Protein AF-A0A6G2DAZ7-F1 (afdb_monomer)

InterPro domains:
  IPR002205 DNA topoisomerase, type IIA, domain A [PF00521] (1-91)
  IPR006691 DNA gyrase/topoisomerase IV, subunit A, C-terminal repeat [PF03989] (128-140)
  IPR006691 DNA gyrase/topoisomerase IV, subunit A, C-terminal repeat [PF03989] (170-220)
  IPR006691 DNA gyrase/topoisomerase IV, subunit A, C-terminal repeat [PF03989] (230-276)
  IPR006691 DNA gyrase/topoisomerase IV, subunit A, C-terminal repeat [PF03989] (278-316)
  IPR013757 DNA topoisomerase, type IIA, alpha-helical domain superfamily [G3DSA:1.10.268.10] (1-105)
  IPR013760 DNA topoisomerase, type IIA-like domain superfamily [SSF56719] (1-103)
  IPR035516 DNA gyrase/topoisomerase IV, subunit A, C-terminal [G3DSA:2.120.10.90] (120-317)
  IPR035516 DNA gyrase/topoisomerase IV, subunit A, C-terminal [SSF101904] (120-316)
  IPR050220 Type II DNA Topoisomerases [PTHR43493] (1-316)

Radius of gyration: 48.97 Å; Cα contacts (8 Å, |Δi|>4): 490; chains: 1; bounding box: 94×46×127 Å

Structure (mmCIF, N/CA/C/O backbone):
data_AF-A0A6G2DAZ7-F1
#
_entry.id   AF-A0A6G2DAZ7-F1
#
loop_
_atom_site.group_PDB
_atom_site.id
_atom_site.type_symbol
_atom_site.label_atom_id
_atom_site.label_alt_id
_atom_site.label_comp_id
_atom_site.label_asym_id
_atom_site.label_entity_id
_atom_site.label_seq_id
_atom_site.pdbx_PDB_ins_code
_atom_site.Cartn_x
_atom_site.Cartn_y
_atom_site.Cartn_z
_atom_site.occupancy
_atom_site.B_iso_or_equiv
_atom_site.auth_seq_id
_atom_site.auth_comp_id
_atom_site.auth_asym_id
_atom_site.auth_atom_id
_atom_site.pdbx_PDB_model_num
ATOM 1 N N . GLY A 1 1 ? -55.330 -12.010 70.710 1.00 79.06 1 GLY A N 1
ATOM 2 C CA . GLY A 1 1 ? -55.002 -12.779 71.926 1.00 79.06 1 GLY A CA 1
ATOM 3 C C . GLY A 1 1 ? -54.735 -11.846 73.086 1.00 79.06 1 GLY A C 1
ATOM 4 O O . GLY A 1 1 ? -55.666 -11.527 73.807 1.00 79.06 1 GLY A O 1
ATOM 5 N N . LEU A 1 2 ? -53.504 -11.346 73.203 1.00 83.12 2 LEU A N 1
ATOM 6 C CA . LEU A 1 2 ? -53.045 -10.533 74.340 1.00 83.12 2 LEU A CA 1
ATOM 7 C C . LEU A 1 2 ? -53.895 -9.280 74.605 1.00 83.12 2 LEU A C 1
ATOM 9 O O . LEU A 1 2 ? -54.330 -9.072 75.728 1.00 83.12 2 LEU A O 1
ATOM 13 N N . ILE A 1 3 ? -54.239 -8.512 73.567 1.00 82.25 3 ILE A N 1
ATOM 14 C CA . ILE A 1 3 ? -55.067 -7.299 73.712 1.00 82.25 3 ILE A CA 1
ATOM 15 C C . ILE A 1 3 ? -56.491 -7.618 74.188 1.00 82.25 3 ILE A C 1
ATOM 17 O O . ILE A 1 3 ? -57.050 -6.895 75.005 1.00 82.25 3 ILE A O 1
ATOM 21 N N . ARG A 1 4 ? -57.053 -8.754 73.751 1.00 83.31 4 ARG A N 1
ATOM 22 C CA . ARG A 1 4 ? -58.360 -9.238 74.224 1.00 83.31 4 ARG A CA 1
ATOM 23 C C . ARG A 1 4 ? -58.301 -9.661 75.691 1.00 83.31 4 ARG A C 1
ATOM 25 O O . ARG A 1 4 ? -59.275 -9.461 76.394 1.00 83.31 4 ARG A O 1
ATOM 32 N N . VAL A 1 5 ? -57.180 -10.211 76.165 1.00 84.44 5 VAL A N 1
ATOM 33 C CA . VAL A 1 5 ? -57.015 -10.581 77.582 1.00 84.44 5 VAL A CA 1
ATOM 34 C C . VAL A 1 5 ? -56.970 -9.363 78.493 1.00 84.44 5 VAL A C 1
ATOM 36 O O . VAL A 1 5 ? -57.502 -9.421 79.594 1.00 84.44 5 VAL A O 1
ATOM 39 N N . ILE A 1 6 ? -56.413 -8.245 78.028 1.00 79.75 6 ILE A N 1
ATOM 40 C CA . ILE A 1 6 ? -56.339 -7.008 78.816 1.00 79.75 6 ILE A CA 1
ATOM 41 C C . ILE A 1 6 ? -57.743 -6.499 79.196 1.00 79.75 6 ILE A C 1
ATOM 43 O O . ILE A 1 6 ? -57.916 -5.971 80.289 1.00 79.75 6 ILE A O 1
ATOM 47 N N . SER A 1 7 ? -58.765 -6.709 78.355 1.00 79.44 7 SER A N 1
ATOM 48 C CA . SER A 1 7 ? -60.144 -6.289 78.657 1.00 79.44 7 SER A CA 1
ATOM 49 C C . SER A 1 7 ? -60.921 -7.229 79.588 1.00 79.44 7 SER A C 1
ATOM 51 O O . SER A 1 7 ? -61.984 -6.846 80.060 1.00 79.44 7 SER A O 1
ATOM 53 N N . ILE A 1 8 ? -60.422 -8.444 79.838 1.00 84.56 8 ILE A N 1
ATOM 54 C CA . ILE A 1 8 ? -61.059 -9.476 80.687 1.00 84.56 8 ILE A CA 1
ATOM 55 C C . ILE A 1 8 ? -60.065 -10.050 81.710 1.00 84.56 8 ILE A C 1
ATOM 57 O O . ILE A 1 8 ? -60.097 -11.230 82.059 1.00 84.56 8 ILE A O 1
ATOM 61 N N . LEU A 1 9 ? -59.128 -9.212 82.156 1.00 82.69 9 LEU A N 1
ATOM 62 C CA . LEU A 1 9 ? -57.941 -9.642 82.891 1.00 82.69 9 LEU A CA 1
ATOM 63 C C . LEU A 1 9 ? -58.282 -10.378 84.193 1.00 82.69 9 LEU A C 1
ATOM 65 O O . LEU A 1 9 ? -57.724 -11.440 84.461 1.00 82.69 9 LEU A O 1
ATOM 69 N N . ASP A 1 10 ? -59.217 -9.842 84.974 1.00 83.06 10 ASP A N 1
ATOM 70 C CA . ASP A 1 10 ? -59.595 -10.410 86.270 1.00 83.06 10 ASP A CA 1
ATOM 71 C C . ASP A 1 10 ? -60.248 -11.793 86.125 1.00 83.06 10 ASP A C 1
ATOM 73 O O . ASP A 1 10 ? -59.959 -12.709 86.897 1.00 83.06 10 ASP A O 1
ATOM 77 N N . GLU A 1 11 ? -61.072 -11.973 85.091 1.00 85.50 11 GLU A N 1
ATOM 78 C CA . GLU A 1 11 ? -61.748 -13.238 84.785 1.00 85.50 11 GLU A CA 1
ATOM 79 C C . GLU A 1 11 ? -60.750 -14.300 84.299 1.00 85.50 11 GLU A C 1
ATOM 81 O O . GLU A 1 11 ? -60.816 -15.465 84.699 1.00 85.50 11 GLU A O 1
ATOM 86 N N . VAL A 1 12 ? -59.769 -13.890 83.488 1.00 85.56 12 VAL A N 1
ATOM 87 C CA . VAL A 1 12 ? -58.679 -14.752 83.013 1.00 85.56 12 VAL A CA 1
ATOM 88 C C . VAL A 1 12 ? -57.758 -15.165 84.165 1.00 85.56 12 VAL A C 1
ATOM 90 O O . VAL A 1 12 ? -57.399 -16.338 84.265 1.00 85.56 12 VAL A O 1
ATOM 93 N N . ILE A 1 13 ? -57.415 -14.252 85.081 1.00 84.88 13 ILE A N 1
ATOM 94 C CA . ILE A 1 13 ? -56.609 -14.572 86.272 1.00 84.88 13 ILE A CA 1
ATOM 95 C C . ILE A 1 13 ? -57.363 -15.535 87.195 1.00 84.88 13 ILE A C 1
ATOM 97 O O . ILE A 1 13 ? -56.761 -16.482 87.707 1.00 84.88 13 ILE A O 1
ATOM 101 N N . ALA A 1 14 ? -58.666 -15.325 87.405 1.00 87.06 14 ALA A N 1
ATOM 102 C CA . ALA A 1 14 ? -59.491 -16.218 88.215 1.00 87.06 14 ALA A CA 1
ATOM 103 C C . ALA A 1 14 ? -59.527 -17.641 87.633 1.00 87.06 14 ALA A C 1
ATOM 105 O O . ALA A 1 14 ? -59.320 -18.606 88.369 1.00 87.06 14 ALA A O 1
ATOM 106 N N . LEU A 1 15 ? -59.699 -17.765 86.313 1.00 88.25 15 LEU A N 1
ATOM 107 C CA . LEU A 1 15 ? -59.683 -19.047 85.607 1.00 88.25 15 LEU A CA 1
ATOM 108 C C . LEU A 1 15 ? -58.312 -19.738 85.691 1.00 88.25 15 LEU A C 1
ATOM 110 O O . LEU A 1 15 ? -58.241 -20.931 85.990 1.00 88.25 15 LEU A O 1
ATOM 114 N N . ILE A 1 16 ? -57.214 -18.996 85.506 1.00 85.56 16 ILE A N 1
ATOM 115 C CA . ILE A 1 16 ? -55.851 -19.542 85.620 1.00 85.56 16 ILE A CA 1
ATOM 116 C C . ILE A 1 16 ? -55.571 -20.025 87.051 1.00 85.56 16 ILE A C 1
ATOM 118 O O . ILE A 1 16 ? -54.966 -21.077 87.229 1.00 85.56 16 ILE A O 1
ATOM 122 N N . ARG A 1 17 ? -56.034 -19.299 88.079 1.00 86.69 17 ARG A N 1
ATOM 123 C CA . ARG A 1 17 ? -55.867 -19.697 89.490 1.00 86.69 17 ARG A CA 1
ATOM 124 C C . ARG A 1 17 ? -56.720 -20.897 89.897 1.00 86.69 17 ARG A C 1
ATOM 126 O O . ARG A 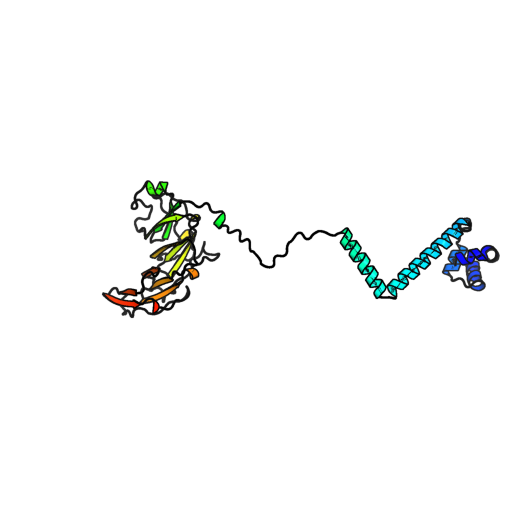1 17 ? -56.349 -21.578 90.848 1.00 86.69 17 ARG A O 1
ATOM 133 N N . ALA A 1 18 ? -57.854 -21.113 89.233 1.00 89.62 18 ALA A N 1
ATOM 134 C CA . ALA A 1 18 ? -58.734 -22.255 89.472 1.00 89.62 18 ALA A CA 1
ATOM 135 C C . ALA A 1 18 ? -58.268 -23.539 88.762 1.00 89.62 18 ALA A C 1
ATOM 137 O O . ALA A 1 18 ? -58.756 -24.615 89.092 1.00 89.62 18 ALA A O 1
ATOM 138 N N . SER A 1 19 ? -57.340 -23.427 87.807 1.00 90.50 19 SER A N 1
ATOM 139 C CA . SER A 1 19 ? -56.810 -24.557 87.038 1.00 90.50 19 SER A CA 1
ATOM 140 C C . SER A 1 19 ? -55.694 -25.287 87.799 1.00 90.50 19 SER A C 1
ATOM 142 O O . SER A 1 19 ? -54.906 -24.663 88.511 1.00 90.50 19 SER A O 1
ATOM 144 N N . GLU A 1 20 ? -55.585 -26.607 87.633 1.00 87.38 20 GLU A N 1
ATOM 145 C CA . GLU A 1 20 ? -54.654 -27.443 88.412 1.00 87.38 20 GLU A CA 1
ATOM 146 C C . GLU A 1 20 ? -53.190 -27.296 87.971 1.00 87.38 20 GLU A C 1
ATOM 148 O O . GLU A 1 20 ? -52.261 -27.430 88.770 1.00 87.38 20 GLU A O 1
ATOM 153 N N . ASN A 1 21 ? -52.959 -27.050 86.681 1.00 87.56 21 ASN A N 1
ATOM 154 C CA . ASN A 1 21 ? -51.623 -26.933 86.105 1.00 87.56 21 ASN A CA 1
ATOM 155 C C . ASN A 1 21 ? -51.631 -26.095 84.813 1.00 87.56 21 ASN A C 1
ATOM 157 O O . ASN A 1 21 ? -52.677 -25.694 84.306 1.00 87.56 21 ASN A O 1
ATOM 161 N N . LYS A 1 22 ? -50.441 -25.835 84.253 1.00 85.38 22 LYS A N 1
ATOM 162 C CA . LYS A 1 22 ? -50.275 -25.018 83.038 1.00 85.38 22 LYS A CA 1
ATOM 163 C C . LYS A 1 22 ? -51.061 -25.563 81.837 1.00 85.38 22 LYS A C 1
ATOM 165 O O . LYS A 1 22 ? -51.574 -24.773 81.054 1.00 85.38 22 LYS A O 1
ATOM 170 N N . ALA A 1 23 ? -51.124 -26.883 81.661 1.00 88.81 23 ALA A N 1
ATOM 171 C CA . ALA A 1 23 ? -51.833 -27.487 80.533 1.00 88.81 23 ALA A CA 1
ATOM 172 C C . ALA A 1 23 ? -53.354 -27.332 80.687 1.00 88.81 23 ALA A C 1
ATOM 174 O O . ALA A 1 23 ? -54.023 -26.951 79.732 1.00 88.81 23 ALA A O 1
ATOM 175 N N . ASP A 1 24 ? -53.859 -27.529 81.904 1.00 90.06 24 ASP A N 1
ATOM 176 C CA . ASP A 1 24 ? -55.266 -27.341 82.264 1.00 90.06 24 ASP A CA 1
ATOM 177 C C . ASP A 1 24 ? -55.714 -25.877 82.083 1.00 90.06 24 ASP A C 1
ATOM 179 O O . ASP A 1 24 ? -56.712 -25.598 81.422 1.00 90.06 24 ASP A O 1
ATOM 183 N N . ALA A 1 25 ? -54.898 -24.910 82.524 1.00 87.75 25 ALA A N 1
ATOM 184 C CA . ALA A 1 25 ? -55.169 -23.485 82.315 1.00 87.75 25 ALA A CA 1
ATOM 185 C C . ALA A 1 25 ? -55.285 -23.106 80.828 1.00 87.75 25 ALA A C 1
ATOM 187 O O . ALA A 1 25 ? -56.123 -22.283 80.460 1.00 87.75 25 ALA A O 1
ATOM 188 N N . LYS A 1 26 ? -54.469 -23.711 79.954 1.00 89.94 26 LYS A N 1
ATOM 189 C CA . LYS A 1 26 ? -54.555 -23.471 78.506 1.00 89.94 26 LYS A CA 1
ATOM 190 C C . LYS A 1 26 ? -55.835 -24.029 77.905 1.00 89.94 26 LYS A C 1
ATOM 192 O O . LYS A 1 26 ? -56.474 -23.333 77.121 1.00 89.94 26 LYS A O 1
ATOM 197 N N . GLU A 1 27 ? -56.220 -25.245 78.281 1.00 90.06 27 GLU A N 1
ATOM 198 C CA . GLU A 1 27 ? -57.441 -25.865 77.768 1.00 90.06 27 GLU A CA 1
ATOM 199 C C . GLU A 1 27 ? -58.685 -25.092 78.224 1.00 90.06 27 GLU A C 1
ATOM 201 O O . GLU A 1 27 ? -59.549 -24.771 77.409 1.00 90.06 27 GLU A O 1
ATOM 206 N N . ASN A 1 28 ? -58.714 -24.651 79.484 1.00 89.38 28 ASN A N 1
ATOM 207 C CA . ASN A 1 28 ? -59.800 -23.826 80.012 1.00 89.38 28 ASN A CA 1
ATOM 208 C C . ASN A 1 28 ? -59.906 -22.462 79.304 1.00 89.38 28 ASN A C 1
ATOM 210 O O . ASN A 1 28 ? -61.017 -21.990 79.047 1.00 89.38 28 ASN A O 1
ATOM 214 N N . LEU A 1 29 ? -58.778 -21.840 78.933 1.00 88.62 29 LEU A N 1
ATOM 215 C CA . LEU A 1 29 ? -58.761 -20.596 78.149 1.00 88.62 29 LEU A CA 1
ATOM 216 C C . LEU A 1 29 ? -59.261 -20.791 76.714 1.00 88.62 29 LEU A C 1
ATOM 218 O O . LEU A 1 29 ? -59.922 -19.902 76.174 1.00 88.62 29 LEU A O 1
ATOM 222 N N . LYS A 1 30 ? -58.975 -21.943 76.103 1.00 90.12 30 LYS A N 1
ATOM 223 C CA . LYS A 1 30 ? -59.488 -22.298 74.774 1.00 90.12 30 LYS A CA 1
ATOM 224 C C . LYS A 1 30 ? -60.999 -22.509 74.812 1.00 90.12 30 LYS A C 1
ATOM 226 O O . LYS A 1 30 ? -61.702 -21.896 74.020 1.00 90.12 30 LYS A O 1
ATOM 231 N N . VAL A 1 31 ? -61.493 -23.307 75.761 1.00 90.00 31 VAL A N 1
ATOM 232 C CA . VAL A 1 31 ? -62.923 -23.646 75.879 1.00 90.00 31 VAL A CA 1
ATOM 233 C C . VAL A 1 31 ? -63.773 -22.437 76.275 1.00 90.00 31 VAL A C 1
ATOM 235 O O . VAL A 1 31 ? -64.868 -22.264 75.752 1.00 90.00 31 VAL A O 1
ATOM 238 N N . SER A 1 32 ? -63.288 -21.595 77.192 1.00 87.44 32 SER A N 1
ATOM 239 C CA . SER A 1 32 ? -64.105 -20.509 77.758 1.00 87.44 32 SER A CA 1
ATOM 240 C C . SER A 1 32 ? -64.094 -19.227 76.921 1.00 87.44 32 SER A C 1
ATOM 242 O O . SER A 1 32 ? -65.043 -18.450 76.990 1.00 87.44 32 SER A O 1
ATOM 244 N N . TYR A 1 33 ? -63.029 -18.980 76.149 1.00 86.38 33 TYR A N 1
ATOM 245 C CA . TYR A 1 33 ? -62.827 -17.705 75.444 1.00 86.38 33 TYR A CA 1
ATOM 246 C C . TYR A 1 33 ? -62.446 -17.851 73.961 1.00 86.38 33 TYR A C 1
ATOM 248 O O . TYR A 1 33 ? -62.140 -16.842 73.316 1.00 86.38 33 TYR A O 1
ATOM 256 N N . ASP A 1 34 ? -62.477 -19.066 73.406 1.00 88.88 34 ASP A N 1
ATOM 257 C CA . ASP A 1 34 ? -62.118 -19.375 72.013 1.00 88.88 34 ASP A CA 1
ATOM 258 C C . ASP A 1 34 ? -60.709 -18.894 71.623 1.00 88.88 34 ASP A C 1
ATOM 260 O O . ASP A 1 34 ? -60.465 -18.426 70.506 1.00 88.88 34 ASP A O 1
ATOM 264 N N . PHE A 1 35 ? -59.754 -18.949 72.554 1.00 90.94 35 PHE A N 1
ATOM 265 C CA . PHE A 1 35 ? -58.354 -18.711 72.208 1.00 90.94 35 PHE A CA 1
ATOM 266 C C . PHE A 1 35 ? -57.784 -19.902 71.430 1.00 90.94 35 PHE A C 1
ATOM 268 O O . PHE A 1 35 ? -58.150 -21.050 71.655 1.00 90.94 35 PHE A O 1
ATOM 275 N N . THR A 1 36 ? -56.860 -19.630 70.510 1.00 92.50 36 THR A N 1
ATOM 276 C CA . THR A 1 36 ? -56.046 -20.681 69.865 1.00 92.50 36 THR A CA 1
ATOM 277 C C . THR A 1 36 ? -55.004 -21.233 70.842 1.00 92.50 36 THR A C 1
ATOM 279 O O . THR A 1 36 ? -54.701 -20.586 71.846 1.00 92.50 36 THR A O 1
ATOM 282 N N . GLU A 1 37 ? -54.429 -22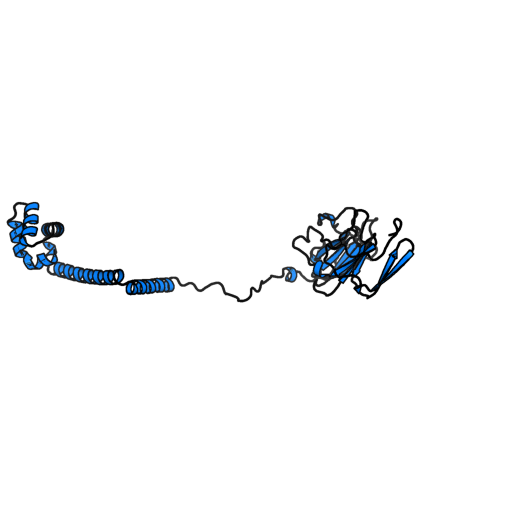.405 70.559 1.00 91.38 37 GLU A N 1
ATOM 283 C CA . GLU A 1 37 ? -53.385 -23.005 71.409 1.00 91.38 37 GLU A CA 1
ATOM 284 C C . GLU A 1 37 ? -52.195 -22.048 71.594 1.00 91.38 37 GLU A C 1
ATOM 286 O O . GLU A 1 37 ? -51.724 -21.842 72.713 1.00 91.38 37 GLU A O 1
ATOM 291 N N . GLU A 1 38 ? -51.764 -21.382 70.520 1.00 92.00 38 GLU A N 1
ATOM 292 C CA . GLU A 1 38 ? -50.662 -20.419 70.538 1.00 92.00 38 GLU A CA 1
ATOM 293 C C . GLU A 1 38 ? -51.014 -19.165 71.345 1.00 92.00 38 GLU A C 1
ATOM 295 O O . GLU A 1 38 ? -50.178 -18.626 72.073 1.00 92.00 38 GLU A O 1
ATOM 300 N N . GLN A 1 39 ? -52.264 -18.699 71.251 1.00 90.62 39 GLN A N 1
ATOM 301 C CA . GLN A 1 39 ? -52.737 -17.575 72.055 1.00 90.62 39 GLN A CA 1
ATOM 302 C C . GLN A 1 39 ? -52.825 -17.952 73.534 1.00 90.62 39 GLN A C 1
ATOM 304 O O . GLN A 1 39 ? -52.381 -17.168 74.366 1.00 90.62 39 GLN A O 1
ATOM 309 N N . ALA A 1 40 ? -53.353 -19.130 73.867 1.00 89.94 40 ALA A N 1
ATOM 310 C CA . ALA A 1 40 ? -53.462 -19.605 75.242 1.00 89.94 40 ALA A CA 1
ATOM 311 C C . ALA A 1 40 ? -52.076 -19.775 75.888 1.00 89.94 40 ALA A C 1
ATOM 313 O O . ALA A 1 40 ? -51.855 -19.311 77.006 1.00 89.94 40 ALA A O 1
ATOM 314 N N . GLU A 1 41 ? -51.107 -20.344 75.166 1.00 89.81 41 GLU A N 1
ATOM 315 C CA . GLU A 1 41 ? -49.711 -20.425 75.609 1.00 89.81 41 GLU A CA 1
ATOM 316 C C . GLU A 1 41 ? -49.105 -19.032 75.849 1.00 89.81 41 GLU A C 1
ATOM 318 O O . GLU A 1 41 ? -48.502 -18.795 76.898 1.00 89.81 41 GLU A O 1
ATOM 323 N N . ALA A 1 42 ? -49.306 -18.082 74.929 1.00 88.81 42 ALA A N 1
ATOM 324 C CA . ALA A 1 42 ? -48.822 -16.707 75.077 1.00 88.81 42 ALA A CA 1
ATOM 325 C C . ALA A 1 42 ? -49.457 -15.965 76.269 1.00 88.81 42 ALA A C 1
ATOM 327 O O . ALA A 1 42 ? -48.806 -15.136 76.901 1.00 88.81 42 ALA A O 1
ATOM 328 N N . ILE A 1 43 ? -50.718 -16.264 76.595 1.00 88.50 43 ILE A N 1
ATOM 329 C CA . ILE A 1 43 ? -51.438 -15.675 77.732 1.00 88.50 43 ILE A CA 1
ATOM 330 C C . ILE A 1 43 ? -50.919 -16.239 79.057 1.00 88.50 43 ILE A C 1
ATOM 332 O O . ILE A 1 43 ? -50.626 -15.479 79.975 1.00 88.50 43 ILE A O 1
ATOM 336 N N . VAL A 1 44 ? -50.759 -17.561 79.161 1.00 87.31 44 VAL A N 1
ATOM 337 C CA . VAL A 1 44 ? -50.304 -18.215 80.403 1.00 87.31 44 VAL A CA 1
ATOM 338 C C . VAL A 1 44 ? -48.832 -17.911 80.709 1.00 87.31 44 VAL A C 1
ATOM 340 O O . VAL A 1 44 ? -48.413 -17.934 81.864 1.00 87.31 44 VAL A O 1
ATOM 343 N N . THR A 1 45 ? -48.033 -17.608 79.685 1.00 87.12 45 THR A N 1
ATOM 344 C CA . THR A 1 45 ? -46.622 -17.213 79.828 1.00 87.12 45 THR A CA 1
ATOM 345 C C . THR A 1 45 ? -46.421 -15.708 80.030 1.00 87.12 45 THR A C 1
ATOM 347 O O . THR A 1 45 ? -45.282 -15.257 80.182 1.00 87.12 45 THR A O 1
ATOM 350 N N . LEU A 1 46 ? -47.501 -14.920 80.056 1.00 86.62 46 LEU A N 1
ATOM 351 C CA . LEU A 1 46 ? -47.424 -13.472 80.190 1.00 86.62 46 LEU A CA 1
ATOM 352 C C . LEU A 1 46 ? -46.911 -13.066 81.580 1.00 86.62 46 LEU A C 1
ATOM 354 O O . LEU A 1 46 ? -47.357 -13.559 82.614 1.00 86.62 46 LEU A O 1
ATOM 358 N N . GLN A 1 47 ? -45.955 -12.140 81.609 1.00 84.38 47 GLN A N 1
ATOM 359 C CA . GLN A 1 47 ? -45.356 -11.645 82.848 1.00 84.38 47 GLN A CA 1
ATOM 360 C C . GLN A 1 47 ? -46.203 -10.518 83.446 1.00 84.38 47 GLN A C 1
ATOM 362 O O . GLN A 1 47 ? -46.587 -9.597 82.731 1.00 84.38 47 GLN A O 1
ATOM 367 N N . LEU A 1 48 ? -46.429 -10.543 84.766 1.00 79.19 48 LEU A N 1
ATOM 368 C CA . LEU A 1 48 ? -47.308 -9.592 85.468 1.00 79.19 48 LEU A CA 1
ATOM 369 C C . LEU A 1 48 ? -46.951 -8.115 85.240 1.00 79.19 48 LEU A C 1
ATOM 371 O O . LEU A 1 48 ? -47.840 -7.272 85.220 1.00 79.19 48 LEU A O 1
ATOM 375 N N . TYR A 1 49 ? -45.671 -7.785 85.043 1.00 78.12 49 TYR A N 1
ATOM 376 C CA . TYR A 1 49 ? -45.269 -6.400 84.786 1.00 78.12 49 TYR A CA 1
ATOM 377 C C . TYR A 1 49 ? -45.735 -5.886 83.415 1.00 78.12 49 TYR A C 1
ATOM 379 O O . TYR A 1 49 ? -45.888 -4.684 83.272 1.00 78.12 49 TYR A O 1
ATOM 387 N N . ARG A 1 50 ? -46.027 -6.766 82.441 1.00 75.31 50 ARG A N 1
ATOM 388 C CA . ARG A 1 50 ? -46.548 -6.395 81.108 1.00 75.31 50 ARG A CA 1
ATOM 389 C C . ARG A 1 50 ? -48.024 -5.983 81.115 1.00 75.31 50 ARG A C 1
ATOM 391 O O . ARG A 1 50 ? -48.612 -5.765 80.062 1.00 75.31 50 ARG A O 1
ATOM 398 N N . LEU A 1 51 ? -48.633 -5.924 82.297 1.00 75.31 51 LEU A N 1
ATOM 3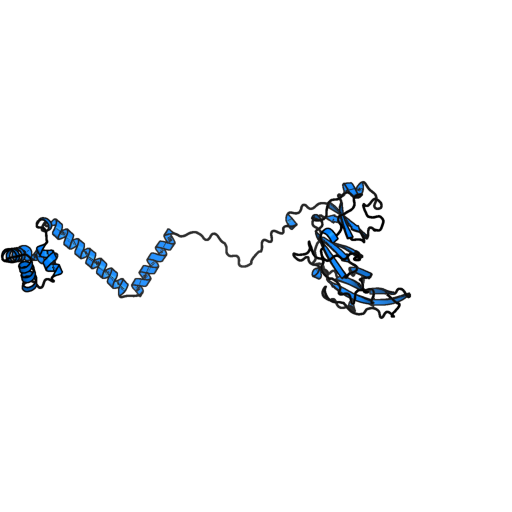99 C CA . LEU A 1 51 ? -50.009 -5.482 82.518 1.00 75.31 51 LEU A CA 1
ATOM 400 C C . LEU A 1 51 ? -50.074 -4.005 82.935 1.00 75.31 51 LEU A C 1
ATOM 402 O O . LEU A 1 51 ? -51.136 -3.525 83.324 1.00 75.31 51 LEU A O 1
ATOM 406 N N . THR A 1 52 ? -48.951 -3.276 82.898 1.00 81.56 52 THR A N 1
ATOM 407 C CA . THR A 1 52 ? -48.972 -1.834 83.158 1.00 81.56 52 THR A CA 1
ATOM 408 C C . THR A 1 52 ? -49.724 -1.105 82.049 1.00 81.56 52 THR A C 1
ATOM 410 O O . THR A 1 52 ? -49.662 -1.494 80.885 1.00 81.56 52 THR A O 1
ATOM 413 N N . ASN A 1 53 ? -50.388 0.004 82.386 1.00 79.06 53 ASN A N 1
ATOM 414 C CA . ASN A 1 53 ? -51.071 0.837 81.388 1.00 79.06 53 ASN A CA 1
ATOM 415 C C . ASN A 1 53 ? -50.136 1.271 80.243 1.00 79.06 53 ASN A C 1
ATOM 417 O O . ASN A 1 53 ? -50.590 1.409 79.113 1.00 79.06 53 ASN A O 1
ATOM 421 N N . THR A 1 54 ? -48.839 1.449 80.510 1.00 84.19 54 THR A N 1
ATOM 422 C CA . THR A 1 54 ? -47.841 1.788 79.487 1.00 84.19 54 THR A CA 1
ATOM 423 C C . THR A 1 54 ? -47.637 0.645 78.491 1.00 84.19 54 THR A C 1
ATOM 425 O O . THR A 1 54 ? -47.678 0.882 77.289 1.00 84.19 54 THR A O 1
ATOM 428 N N . ASP A 1 55 ? -47.479 -0.594 78.962 1.00 82.56 55 ASP A N 1
ATOM 429 C CA . ASP A 1 55 ? -47.311 -1.764 78.085 1.00 82.56 55 ASP A CA 1
ATOM 430 C C . ASP A 1 55 ? -48.576 -2.056 77.265 1.00 82.56 55 ASP A C 1
ATOM 432 O O . ASP A 1 55 ? -48.494 -2.468 76.109 1.00 82.56 55 ASP A O 1
ATOM 436 N N . VAL A 1 56 ? -49.754 -1.795 77.840 1.00 80.88 56 VAL A N 1
ATOM 437 C CA . VAL A 1 56 ? -51.039 -1.903 77.135 1.00 80.88 56 VAL A CA 1
ATOM 438 C C . VAL A 1 56 ? -51.090 -0.934 75.952 1.00 80.88 56 VAL A C 1
ATOM 440 O O . VAL A 1 56 ? -51.467 -1.338 74.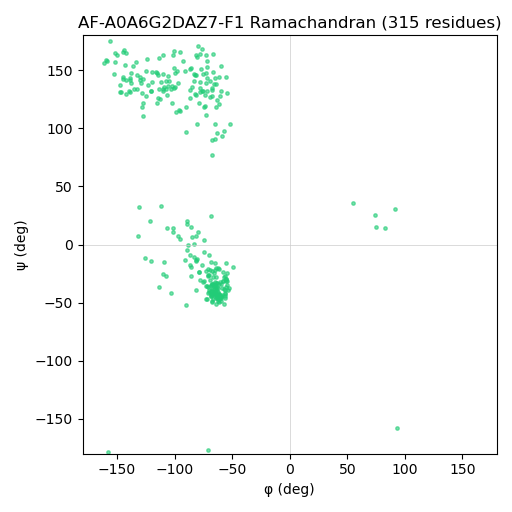853 1.00 80.88 56 VAL A O 1
ATOM 443 N N . VAL A 1 57 ? -50.695 0.325 76.162 1.00 86.50 57 VAL A N 1
ATOM 444 C CA . VAL A 1 57 ? -50.660 1.340 75.097 1.00 86.50 57 VAL A CA 1
ATOM 445 C C . VAL A 1 57 ? -49.648 0.954 74.020 1.00 86.50 57 VAL A C 1
ATOM 447 O O . VAL A 1 57 ? -49.989 0.992 72.843 1.00 86.50 57 VAL A O 1
ATOM 450 N N . VAL A 1 58 ? -48.457 0.481 74.401 1.00 88.38 58 VAL A N 1
ATOM 451 C CA . VAL A 1 58 ? -47.435 0.009 73.447 1.00 88.38 58 VAL A CA 1
ATOM 452 C C . VAL A 1 58 ? -47.963 -1.137 72.579 1.00 88.38 58 VAL A C 1
ATOM 454 O O . VAL A 1 58 ? -47.769 -1.128 71.367 1.00 88.38 58 VAL A O 1
ATOM 457 N N . LEU A 1 59 ? -48.679 -2.103 73.165 1.00 86.38 59 LEU A N 1
ATOM 458 C CA . LEU A 1 59 ? -49.285 -3.203 72.407 1.00 86.38 59 LEU A CA 1
ATOM 459 C C . LEU A 1 59 ? -50.388 -2.725 71.452 1.00 86.38 59 LEU A C 1
ATOM 461 O O . LEU A 1 59 ? -50.541 -3.285 70.368 1.00 86.38 59 LEU A O 1
ATOM 465 N N . GLN A 1 60 ? -51.161 -1.708 71.838 1.00 87.31 60 GLN A N 1
ATOM 466 C CA . GLN A 1 60 ? -52.182 -1.108 70.973 1.00 87.31 60 GLN A CA 1
ATOM 467 C C . GLN A 1 60 ? -51.562 -0.319 69.813 1.00 87.31 60 GLN A C 1
ATOM 469 O O . GLN A 1 60 ? -52.045 -0.418 68.684 1.00 87.31 60 GLN A O 1
ATOM 474 N N . GLU A 1 61 ? -50.488 0.431 70.067 1.00 91.75 61 GLU A N 1
ATOM 475 C CA . GLU A 1 61 ? -49.718 1.132 69.033 1.00 91.75 61 GLU A CA 1
ATOM 476 C C . GLU A 1 61 ? -49.082 0.137 68.054 1.00 91.75 61 GLU A C 1
ATOM 478 O O . GLU A 1 61 ? -49.236 0.280 66.840 1.00 91.75 61 GLU A O 1
ATOM 483 N N . GLU A 1 62 ? -48.458 -0.929 68.564 1.00 91.31 62 GLU A N 1
ATOM 484 C CA . GLU A 1 62 ? -47.883 -1.995 67.740 1.00 91.31 62 GLU A CA 1
ATOM 485 C C . GLU A 1 62 ? -48.956 -2.696 66.891 1.00 91.31 62 GLU A C 1
ATOM 487 O O . GLU A 1 62 ? -48.748 -2.933 65.699 1.00 91.31 62 GLU A O 1
ATOM 492 N N . GLU A 1 63 ? -50.131 -2.993 67.461 1.00 90.94 63 GLU A N 1
ATOM 493 C CA . GLU A 1 63 ? -51.248 -3.555 66.698 1.00 90.94 63 GLU A CA 1
ATOM 494 C C . GLU A 1 63 ? -51.679 -2.615 65.566 1.00 90.94 63 GLU A C 1
ATOM 496 O O . GLU A 1 63 ? -51.903 -3.076 64.443 1.00 90.94 63 GLU A O 1
ATOM 501 N N . ALA A 1 64 ? -51.794 -1.313 65.840 1.00 93.00 64 ALA A N 1
ATOM 502 C CA . ALA A 1 64 ? -52.182 -0.325 64.841 1.00 93.00 64 ALA A CA 1
ATOM 503 C C . ALA A 1 64 ? -51.165 -0.258 63.690 1.00 93.00 64 ALA A C 1
ATOM 505 O O . ALA A 1 64 ? -51.559 -0.348 62.524 1.00 93.00 64 ALA A O 1
ATOM 506 N N . GLU A 1 65 ? -49.866 -0.202 64.002 1.00 95.06 65 GLU A N 1
ATOM 507 C CA . GLU A 1 65 ? -48.801 -0.229 62.995 1.00 95.06 65 GLU A CA 1
ATOM 508 C C . GLU A 1 65 ? -48.811 -1.517 62.167 1.00 95.06 65 GLU A C 1
ATOM 510 O O . GLU A 1 65 ? -48.643 -1.489 60.944 1.00 95.06 65 GLU A O 1
ATOM 515 N N . LEU A 1 66 ? -48.981 -2.671 62.819 1.00 95.06 66 LEU A N 1
ATOM 516 C CA . LEU A 1 66 ? -49.022 -3.959 62.134 1.00 95.06 66 LEU A CA 1
ATOM 517 C C . LEU A 1 66 ? -50.247 -4.056 61.227 1.00 95.06 66 LEU A C 1
ATOM 519 O O . LEU A 1 66 ? -50.121 -4.522 60.095 1.00 95.06 66 LEU A O 1
ATOM 523 N N . ARG A 1 67 ? -51.41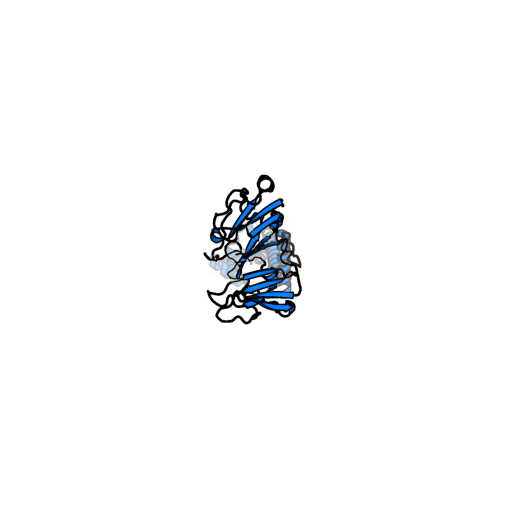4 -3.574 61.668 1.00 93.44 67 ARG A N 1
ATOM 524 C CA . ARG A 1 67 ? -52.622 -3.506 60.833 1.00 93.44 67 ARG A CA 1
ATOM 525 C C . ARG A 1 67 ? -52.412 -2.618 59.611 1.00 93.44 67 ARG A C 1
ATOM 527 O O . ARG A 1 67 ? -52.813 -3.011 58.515 1.00 93.44 67 ARG A O 1
ATOM 534 N N . GLU A 1 68 ? -51.758 -1.470 59.770 1.00 95.06 68 GLU A N 1
ATOM 535 C CA . GLU A 1 68 ? -51.433 -0.582 58.649 1.00 95.06 68 GLU A CA 1
ATOM 536 C C . GLU A 1 68 ? -50.465 -1.254 57.663 1.00 95.06 68 GLU A C 1
ATOM 538 O O . GLU A 1 68 ? -50.725 -1.281 56.457 1.00 95.06 68 GLU A O 1
ATOM 543 N N . LYS A 1 69 ? -49.398 -1.889 58.166 1.00 93.75 69 LYS A N 1
ATOM 544 C CA . LYS A 1 69 ? -48.445 -2.654 57.343 1.00 93.75 69 LYS A CA 1
ATOM 545 C C . LYS A 1 69 ? -49.133 -3.791 56.592 1.00 93.75 69 LYS A C 1
ATOM 547 O O . LYS A 1 69 ? -48.881 -3.968 55.403 1.00 93.75 69 LYS A O 1
ATOM 552 N N . ILE A 1 70 ? -50.018 -4.541 57.249 1.00 94.69 70 ILE A N 1
ATOM 553 C CA . ILE A 1 70 ? -50.780 -5.626 56.617 1.00 94.69 70 ILE A CA 1
ATOM 554 C C . ILE A 1 70 ? -51.667 -5.072 55.501 1.00 94.69 70 ILE A C 1
ATOM 556 O O . ILE A 1 70 ? -51.658 -5.622 54.403 1.00 94.69 70 ILE A O 1
ATOM 560 N N . ALA A 1 71 ? -52.390 -3.975 55.744 1.00 93.25 71 ALA A N 1
ATOM 561 C CA . ALA A 1 71 ? -53.237 -3.349 54.731 1.00 93.25 71 ALA A CA 1
ATOM 562 C C . ALA A 1 71 ? -52.421 -2.866 53.521 1.00 93.25 71 ALA A C 1
ATOM 564 O O . ALA A 1 71 ? -52.797 -3.120 52.376 1.00 93.25 71 ALA A O 1
ATOM 565 N N . MET A 1 72 ? -51.271 -2.232 53.770 1.00 90.81 72 MET A N 1
ATOM 566 C CA . MET A 1 72 ? -50.350 -1.790 52.725 1.00 90.81 72 MET A CA 1
ATOM 567 C C . MET A 1 72 ? -49.812 -2.970 51.901 1.00 90.81 72 MET A C 1
ATOM 569 O O . MET A 1 72 ? -49.867 -2.939 50.672 1.00 90.81 72 MET A O 1
ATOM 573 N N . LEU A 1 73 ? -49.312 -4.020 52.559 1.00 94.06 73 LEU A N 1
ATOM 574 C CA . LEU A 1 73 ? -48.766 -5.205 51.891 1.00 94.06 73 LEU A CA 1
ATOM 575 C C . LEU A 1 73 ? -49.845 -5.969 51.115 1.00 94.06 73 LEU A C 1
ATOM 577 O O . LEU A 1 73 ? -49.601 -6.391 49.986 1.00 94.06 73 LEU A O 1
ATOM 581 N N . ALA A 1 74 ? -51.053 -6.095 51.668 1.00 92.50 74 ALA A N 1
ATOM 582 C CA . ALA A 1 74 ? -52.183 -6.720 50.988 1.00 92.50 74 ALA A CA 1
ATOM 583 C C . ALA A 1 74 ? -52.593 -5.943 49.727 1.00 92.50 74 ALA A C 1
ATOM 585 O O . ALA A 1 74 ? -52.858 -6.560 48.697 1.00 92.50 74 ALA A O 1
ATOM 586 N N . ALA A 1 75 ? -52.584 -4.606 49.772 1.00 91.62 75 ALA A N 1
ATOM 587 C CA . ALA A 1 75 ? -52.852 -3.772 48.601 1.00 91.62 75 ALA A CA 1
ATOM 588 C C . ALA A 1 75 ? -51.793 -3.954 47.500 1.00 91.62 75 ALA A C 1
ATOM 590 O O . ALA A 1 75 ? -52.131 -3.982 46.320 1.00 91.62 75 ALA A O 1
ATOM 591 N N . ILE A 1 76 ? -50.520 -4.124 47.874 1.00 91.88 76 ILE A N 1
ATOM 592 C CA . ILE A 1 76 ? -49.432 -4.388 46.921 1.00 91.88 76 ILE A CA 1
ATOM 593 C C . ILE A 1 76 ? -49.582 -5.771 46.275 1.00 91.88 76 ILE A C 1
ATOM 595 O O . ILE A 1 76 ? -49.393 -5.896 45.070 1.00 91.88 76 ILE A O 1
ATOM 599 N N . ILE A 1 77 ? -49.915 -6.803 47.056 1.00 92.44 77 ILE A N 1
ATOM 600 C CA . ILE A 1 77 ? -50.055 -8.181 46.554 1.00 92.44 77 ILE A CA 1
ATOM 601 C C . ILE A 1 77 ? -51.331 -8.345 45.711 1.00 92.44 77 ILE A C 1
ATOM 603 O O . ILE A 1 77 ? -51.332 -9.099 44.741 1.00 92.44 77 ILE A O 1
ATOM 607 N N . GLY A 1 78 ? -52.418 -7.660 46.080 1.00 91.81 78 GLY A N 1
ATOM 608 C CA . GLY A 1 78 ? -53.734 -7.812 45.455 1.00 91.81 78 GLY A CA 1
ATOM 609 C C . GLY A 1 78 ? -53.971 -6.966 44.200 1.00 91.81 78 GLY A C 1
ATOM 610 O O . GLY A 1 78 ? -54.870 -7.292 43.428 1.00 91.81 78 GLY A O 1
ATOM 611 N N . ASP A 1 79 ? -53.194 -5.899 43.983 1.00 93.25 79 ASP A N 1
ATOM 612 C CA . ASP A 1 79 ? -53.308 -5.032 42.806 1.00 93.25 79 ASP A CA 1
ATOM 613 C C . ASP A 1 79 ? -51.960 -4.854 42.098 1.00 93.25 79 ASP A C 1
ATOM 615 O O . ASP A 1 79 ? -51.054 -4.146 42.550 1.00 93.25 79 ASP A O 1
ATOM 619 N N . GLU A 1 80 ? -51.865 -5.442 40.908 1.00 92.88 80 GLU A N 1
ATOM 620 C CA . GLU A 1 80 ? -50.679 -5.395 40.057 1.00 92.88 80 GLU A CA 1
ATOM 621 C C . GLU A 1 80 ? -50.280 -3.950 39.700 1.00 92.88 80 GLU A C 1
ATOM 623 O O . GLU A 1 80 ? -49.095 -3.615 39.588 1.00 92.88 80 GLU A O 1
ATOM 628 N N . ARG A 1 81 ? -51.256 -3.038 39.588 1.00 92.44 81 ARG A N 1
ATOM 629 C CA . ARG A 1 81 ? -50.987 -1.625 39.299 1.00 92.44 81 ARG A CA 1
ATOM 630 C C . ARG A 1 81 ? -50.278 -0.938 40.465 1.00 92.44 81 ARG A C 1
ATOM 632 O O . ARG A 1 81 ? -49.336 -0.171 40.241 1.00 92.44 81 ARG A O 1
ATOM 639 N N . THR A 1 82 ? -50.705 -1.211 41.693 1.00 90.44 82 THR A N 1
ATOM 640 C CA . THR A 1 82 ? -50.070 -0.717 42.919 1.00 90.44 82 THR A CA 1
ATOM 641 C C . THR A 1 82 ? -48.651 -1.266 43.065 1.00 90.44 82 THR A C 1
ATOM 643 O O . THR A 1 82 ? -47.725 -0.485 43.305 1.00 90.44 82 THR A O 1
ATOM 646 N N . MET A 1 83 ? -48.442 -2.557 42.788 1.00 93.31 83 MET A N 1
ATOM 647 C CA . MET A 1 83 ? -47.108 -3.168 42.747 1.00 93.31 83 MET A CA 1
ATOM 648 C C . MET A 1 83 ? -46.180 -2.464 41.742 1.00 93.31 83 MET A C 1
ATOM 650 O O . MET A 1 83 ? -45.084 -2.028 42.100 1.00 93.31 83 MET A O 1
ATOM 654 N N . TYR A 1 84 ? -46.617 -2.274 40.493 1.00 94.25 84 TYR A N 1
ATOM 655 C CA . TYR A 1 84 ? -45.794 -1.606 39.480 1.00 94.25 84 TYR A CA 1
ATOM 656 C C . TYR A 1 84 ? -45.483 -0.147 39.819 1.00 94.25 84 TYR A C 1
ATOM 658 O O . TYR A 1 84 ? -44.410 0.357 39.471 1.00 94.25 84 TYR A O 1
ATOM 666 N N . ASN A 1 85 ? -46.399 0.556 40.486 1.00 94.50 85 ASN A N 1
ATOM 667 C CA . ASN A 1 85 ? -46.144 1.915 40.951 1.00 94.50 85 ASN A CA 1
ATOM 668 C C . ASN A 1 85 ? -45.053 1.947 42.027 1.00 94.50 85 ASN A C 1
ATOM 670 O O . ASN A 1 85 ? -44.172 2.810 41.957 1.00 94.50 85 ASN A O 1
ATOM 674 N N . LEU A 1 86 ? -45.069 0.991 42.961 1.00 93.75 86 LEU A N 1
ATOM 675 C CA . LEU A 1 86 ? -44.015 0.834 43.961 1.00 93.75 86 LEU A CA 1
ATOM 676 C C . LEU A 1 86 ? -42.667 0.516 43.300 1.00 93.75 86 LEU A C 1
ATOM 678 O O . LEU A 1 86 ? -41.702 1.243 43.524 1.00 93.75 86 LEU A O 1
ATOM 682 N N . MET A 1 87 ? -42.619 -0.456 42.383 1.00 93.81 87 MET A N 1
ATOM 683 C CA . MET A 1 87 ? -41.394 -0.789 41.641 1.00 93.81 87 MET A CA 1
ATOM 684 C C . MET A 1 87 ? -40.823 0.423 40.894 1.00 93.81 87 MET A C 1
ATOM 686 O O . MET A 1 87 ? -39.624 0.690 40.929 1.00 93.81 87 MET A O 1
ATOM 690 N N . LYS A 1 88 ? -41.677 1.208 40.222 1.00 95.75 88 LYS A N 1
ATOM 691 C CA . LYS A 1 88 ? -41.246 2.439 39.539 1.00 95.75 88 LYS A CA 1
ATOM 692 C C . LYS A 1 88 ? -40.681 3.465 40.515 1.00 95.75 88 LYS A C 1
ATOM 694 O O . LYS A 1 88 ? -39.757 4.190 40.143 1.00 95.75 88 LYS A O 1
ATOM 699 N N . LYS A 1 89 ? -41.251 3.579 41.717 1.00 95.94 89 LYS A N 1
ATOM 700 C CA . LYS A 1 89 ? -40.750 4.476 42.762 1.00 95.94 89 LYS A CA 1
ATOM 701 C C . LYS A 1 89 ? -39.353 4.039 43.205 1.00 95.94 89 LYS A C 1
ATOM 703 O O . LYS A 1 89 ? -38.431 4.845 43.122 1.00 95.94 89 LYS A O 1
ATOM 708 N N . GLU A 1 90 ? -39.177 2.766 43.544 1.00 95.19 90 GLU A N 1
ATOM 709 C CA . GLU A 1 90 ? -37.892 2.207 43.981 1.00 95.19 90 GLU A CA 1
ATOM 710 C C . GLU A 1 90 ? -36.809 2.322 42.898 1.00 95.19 90 GLU A C 1
ATOM 712 O O . GLU A 1 90 ? -35.719 2.834 43.152 1.00 95.19 90 GLU A O 1
ATOM 717 N N . LEU A 1 91 ? -37.118 1.963 41.646 1.00 95.62 91 LEU A N 1
ATOM 718 C CA . LEU A 1 91 ? -36.174 2.089 40.528 1.00 95.62 91 LEU A CA 1
ATOM 719 C C . LEU A 1 91 ? -35.756 3.546 40.273 1.00 95.62 91 LEU A C 1
ATOM 721 O O . LEU A 1 91 ? -34.611 3.812 39.900 1.00 95.62 91 LEU A O 1
ATOM 725 N N . ARG A 1 92 ? -36.660 4.512 40.482 1.00 95.38 92 ARG A N 1
ATOM 726 C CA . ARG A 1 92 ? -36.329 5.943 40.380 1.00 95.38 92 ARG A CA 1
ATOM 727 C C . ARG A 1 92 ? -35.449 6.414 41.532 1.00 95.38 92 ARG A C 1
ATOM 729 O O . ARG A 1 92 ? -34.561 7.231 41.293 1.00 95.38 92 ARG A O 1
ATOM 736 N N . GLU A 1 93 ? -35.659 5.910 42.745 1.00 95.81 93 GLU A N 1
ATOM 737 C CA . GLU A 1 93 ? -34.790 6.199 43.890 1.00 95.81 93 GLU A CA 1
ATOM 738 C C . GLU A 1 93 ? -33.378 5.644 43.669 1.00 95.81 93 GLU A C 1
ATOM 740 O O . GLU A 1 93 ? -32.402 6.379 43.842 1.00 95.81 93 GLU A O 1
ATOM 745 N N . VAL A 1 94 ? -33.259 4.409 43.169 1.00 95.44 94 VAL A N 1
ATOM 746 C CA . VAL A 1 94 ? -31.973 3.808 42.771 1.00 95.44 94 VAL A CA 1
ATOM 747 C C . VAL A 1 94 ? -31.304 4.645 41.682 1.00 95.44 94 VAL A C 1
ATOM 749 O O . VAL A 1 94 ? -30.142 5.027 41.829 1.00 95.44 94 VAL A O 1
ATOM 752 N N . LYS A 1 95 ? -32.044 5.020 40.628 1.00 93.19 95 LYS A N 1
ATOM 753 C CA . LYS A 1 95 ? -31.533 5.905 39.572 1.00 93.19 95 LYS A CA 1
ATOM 754 C C . LYS A 1 95 ? -31.020 7.226 40.147 1.00 93.19 95 LYS A C 1
ATOM 756 O O . LYS A 1 95 ? -29.975 7.687 39.717 1.00 93.19 95 LYS A O 1
ATOM 761 N N . LYS A 1 96 ? -31.720 7.839 41.108 1.00 93.44 96 LYS A N 1
ATOM 762 C CA . LYS A 1 96 ? -31.304 9.111 41.724 1.00 93.44 96 LYS A CA 1
ATOM 763 C C . LYS A 1 96 ? -30.047 8.955 42.583 1.00 93.44 96 LYS A C 1
ATOM 765 O O . LYS A 1 96 ? -29.195 9.836 42.556 1.00 93.44 96 LYS A O 1
ATOM 770 N N . LYS A 1 97 ? -29.930 7.857 43.334 1.00 94.19 97 LYS A N 1
ATOM 771 C CA . LYS A 1 97 ? -28.805 7.607 44.249 1.00 94.19 97 LYS A CA 1
ATOM 772 C C . LYS A 1 97 ? -27.515 7.218 43.520 1.00 94.19 97 LYS A C 1
ATOM 774 O O . LYS A 1 97 ? -26.437 7.553 43.996 1.00 94.19 97 LYS A O 1
ATOM 779 N N . PHE A 1 98 ? -27.629 6.543 42.376 1.00 92.25 98 PHE A N 1
ATOM 780 C CA . PHE A 1 98 ? -26.492 5.981 41.637 1.00 92.25 98 PHE A CA 1
ATOM 781 C C . PHE A 1 98 ? -26.371 6.508 40.198 1.00 92.25 98 PHE A C 1
ATOM 783 O O . PHE A 1 98 ? -25.743 5.868 39.356 1.00 92.25 98 PHE A O 1
ATOM 790 N N . ALA A 1 99 ? -26.972 7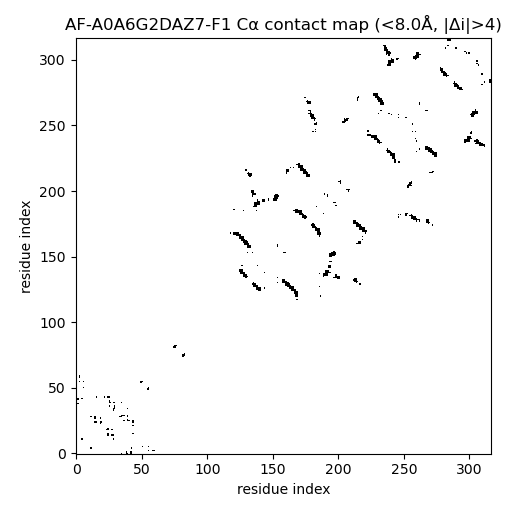.661 39.886 1.00 91.81 99 ALA A N 1
ATOM 791 C CA . ALA A 1 99 ? -26.830 8.276 38.570 1.00 91.81 99 ALA A CA 1
ATOM 792 C C . ALA A 1 99 ? -25.375 8.687 38.324 1.00 91.81 99 ALA A C 1
ATOM 794 O O . ALA A 1 99 ? -24.850 9.575 38.993 1.00 91.81 99 ALA A O 1
ATOM 795 N N . THR A 1 100 ? -24.759 8.099 37.304 1.00 88.94 100 THR A N 1
ATOM 796 C CA . THR A 1 100 ? -23.519 8.600 36.715 1.00 88.94 100 THR A CA 1
ATOM 797 C C . THR A 1 100 ? -23.827 9.208 35.346 1.00 88.94 100 THR A C 1
ATOM 799 O O . THR A 1 100 ? -24.589 8.621 34.567 1.00 88.94 100 THR A O 1
ATOM 802 N N . PRO A 1 101 ? -23.305 10.409 35.035 1.00 88.44 101 PRO A N 1
ATOM 803 C CA . PRO A 1 101 ? -23.440 10.961 33.696 1.00 88.44 101 PRO A CA 1
ATOM 804 C C . PRO A 1 101 ? -22.757 10.027 32.694 1.00 88.44 101 PRO A C 1
ATOM 806 O O . PRO A 1 101 ? -21.733 9.406 32.989 1.00 88.44 101 PRO A O 1
ATOM 809 N N . ARG A 1 102 ? -23.339 9.915 31.499 1.00 86.19 102 ARG A N 1
ATOM 810 C CA . ARG A 1 102 ? -22.758 9.108 30.428 1.00 86.19 102 ARG A CA 1
ATOM 811 C C . ARG A 1 102 ? -21.404 9.706 30.044 1.00 86.19 102 ARG A C 1
ATOM 813 O O . ARG A 1 102 ? -21.331 10.875 29.688 1.00 86.19 102 ARG A O 1
ATOM 820 N N . LEU A 1 103 ? -20.354 8.891 30.106 1.00 87.50 103 LEU A N 1
ATOM 821 C CA . LEU A 1 103 ? -18.996 9.312 29.748 1.00 87.50 103 LEU A CA 1
ATOM 822 C C . LEU A 1 103 ? -18.766 9.346 28.230 1.00 87.50 103 LEU A C 1
ATOM 824 O O . LEU A 1 103 ? -17.879 10.048 27.761 1.00 87.50 103 LEU A O 1
ATOM 828 N N . SER A 1 104 ? -19.552 8.589 27.463 1.00 83.94 104 SER A N 1
ATOM 829 C CA . SER A 1 104 ? -19.472 8.538 26.002 1.00 83.94 104 SER A CA 1
ATOM 830 C C . SER A 1 104 ? -20.499 9.452 25.330 1.00 83.94 104 SER A C 1
ATOM 832 O O . SER A 1 104 ? -21.664 9.487 25.732 1.00 83.94 104 SER A O 1
ATOM 834 N N . SER A 1 105 ? -20.090 10.136 24.263 1.00 82.31 105 SER A N 1
ATOM 835 C CA . SER A 1 105 ? -20.988 10.770 23.294 1.00 82.31 105 SER A CA 1
ATOM 836 C C . SER A 1 105 ? -21.402 9.759 22.220 1.00 82.31 105 SER A C 1
ATOM 838 O O . SER A 1 105 ? -20.692 8.793 21.942 1.00 82.31 105 SER A O 1
ATOM 840 N N . LEU A 1 106 ? -22.590 9.946 21.648 1.00 78.56 106 LEU A N 1
ATOM 841 C CA . LEU A 1 106 ? -23.027 9.224 20.454 1.00 78.56 106 LEU A CA 1
ATOM 842 C C . LEU A 1 106 ? -22.865 10.176 19.272 1.00 78.56 106 LEU A C 1
ATOM 844 O O . LEU A 1 106 ? -23.440 11.263 19.293 1.00 78.56 106 LEU A O 1
ATOM 848 N N . GLU A 1 107 ? -22.085 9.774 18.275 1.00 77.50 107 GLU A N 1
ATOM 849 C CA . GLU A 1 107 ? -21.955 10.495 17.009 1.00 77.50 107 GLU A CA 1
ATOM 850 C C . GLU A 1 107 ? -22.638 9.692 15.895 1.00 77.50 107 GLU A C 1
ATOM 852 O O . GLU A 1 107 ? -22.486 8.474 15.824 1.00 77.50 107 GLU A O 1
ATOM 857 N N . ASP A 1 108 ? -23.414 10.380 15.053 1.00 70.88 108 ASP A N 1
ATOM 858 C CA . ASP A 1 108 ? -24.228 9.796 13.968 1.00 70.88 108 ASP A CA 1
ATOM 859 C C . ASP A 1 108 ? -23.365 9.275 12.801 1.00 70.88 108 ASP A C 1
ATOM 861 O O . ASP A 1 108 ? -23.743 8.392 12.036 1.00 70.88 108 ASP A O 1
ATOM 865 N N . THR A 1 109 ? -22.137 9.782 12.711 1.00 66.00 109 THR A N 1
ATOM 866 C CA . THR A 1 109 ? -21.108 9.335 11.777 1.00 66.00 109 THR A CA 1
ATOM 867 C C . THR A 1 109 ? -19.868 8.956 12.562 1.00 66.00 109 THR A C 1
ATOM 869 O O . THR A 1 109 ? -19.353 9.777 13.320 1.00 66.00 109 THR A O 1
ATOM 872 N N . ALA A 1 110 ? -19.339 7.753 12.339 1.00 53.19 110 ALA A N 1
ATOM 873 C CA . ALA A 1 110 ? -17.994 7.417 12.777 1.00 53.19 110 ALA A CA 1
ATOM 874 C C . ALA A 1 110 ? -17.005 8.295 11.999 1.00 53.19 110 ALA A C 1
ATOM 876 O O . ALA A 1 110 ? -16.538 7.922 10.925 1.00 53.19 110 ALA A O 1
ATOM 877 N N . LYS A 1 111 ? -16.668 9.472 12.535 1.00 51.16 111 LYS A N 1
ATOM 878 C CA . LYS A 1 111 ? -15.375 10.069 12.229 1.00 51.16 111 LYS A CA 1
ATOM 879 C C . LYS A 1 111 ? -14.366 9.146 12.878 1.00 51.16 111 LYS A C 1
ATOM 881 O O . LYS A 1 111 ? -14.047 9.285 14.055 1.00 51.16 111 LYS A O 1
ATOM 886 N N . ALA A 1 112 ? -13.919 8.148 12.119 1.00 49.06 112 ALA A N 1
ATOM 887 C CA . ALA A 1 112 ? -12.629 7.565 12.388 1.00 49.06 112 ALA A CA 1
ATOM 888 C C . ALA A 1 112 ? -11.680 8.761 12.438 1.00 49.06 112 ALA A C 1
ATOM 890 O O . ALA A 1 112 ? -11.367 9.369 11.417 1.00 49.06 112 ALA A O 1
ATOM 891 N N . ILE A 1 113 ? -11.284 9.156 13.645 1.00 50.97 113 ILE A N 1
ATOM 892 C CA . ILE A 1 113 ? -10.016 9.834 13.816 1.00 50.97 113 ILE A CA 1
ATOM 893 C C . ILE A 1 113 ? -9.015 8.730 13.482 1.00 50.97 11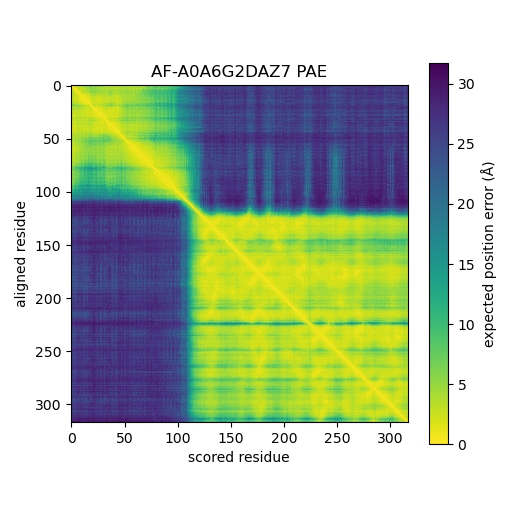3 ILE A C 1
ATOM 895 O O . ILE A 1 113 ? -8.473 8.066 14.364 1.00 50.97 113 ILE A O 1
ATOM 899 N N . GLU A 1 114 ? -8.859 8.449 12.186 1.00 50.19 114 GLU A N 1
ATOM 900 C CA . GLU A 1 114 ? -7.597 7.966 11.679 1.00 50.19 114 GLU A CA 1
ATOM 901 C C . GLU A 1 114 ? -6.646 9.074 12.097 1.00 50.19 114 GLU A C 1
ATOM 903 O O . GLU A 1 114 ? -6.618 10.161 11.522 1.00 50.19 114 GLU A O 1
ATOM 908 N N . ILE A 1 115 ? -5.966 8.856 13.222 1.00 47.91 115 ILE A N 1
ATOM 909 C CA . ILE A 1 115 ? -4.711 9.536 13.469 1.00 47.91 115 ILE A CA 1
ATOM 910 C C . ILE A 1 115 ? -3.884 9.087 12.280 1.00 47.91 115 ILE A C 1
ATOM 912 O O . ILE A 1 115 ? -3.361 7.972 12.276 1.00 47.91 115 ILE A O 1
ATOM 916 N N . ASP A 1 116 ? -3.898 9.898 11.229 1.00 52.66 116 ASP A N 1
ATOM 917 C CA . ASP A 1 116 ? -3.098 9.665 10.058 1.00 52.66 116 ASP A CA 1
ATOM 918 C C . ASP A 1 116 ? -1.667 9.764 10.561 1.00 52.66 116 ASP A C 1
ATOM 920 O O . ASP A 1 116 ? -1.129 10.850 10.780 1.00 52.66 116 ASP A O 1
ATOM 924 N N . THR A 1 117 ? -1.080 8.612 10.878 1.00 55.44 117 THR A N 1
ATOM 925 C CA . THR A 1 117 ? 0.298 8.506 11.348 1.00 55.44 117 THR A CA 1
ATOM 926 C C . THR A 1 117 ? 1.264 9.152 10.355 1.00 55.44 117 THR A C 1
ATOM 928 O O . THR A 1 117 ? 2.383 9.471 10.749 1.00 55.44 117 THR A O 1
ATOM 931 N N . ALA A 1 118 ? 0.830 9.413 9.111 1.00 55.03 118 ALA A N 1
ATOM 932 C CA . ALA A 1 118 ? 1.576 10.211 8.154 1.00 55.03 118 ALA A CA 1
ATOM 933 C C . ALA A 1 118 ? 1.747 11.682 8.585 1.00 55.03 118 ALA A C 1
ATOM 935 O O . ALA A 1 118 ? 2.801 12.258 8.336 1.00 55.03 118 ALA A O 1
ATOM 936 N N . SER A 1 119 ? 0.788 12.271 9.311 1.00 58.69 119 SER A N 1
ATOM 937 C CA . SER A 1 119 ? 0.865 13.658 9.813 1.00 58.69 119 SER A CA 1
ATOM 938 C C . SER A 1 119 ? 1.918 13.886 10.910 1.00 58.69 119 SER A C 1
ATOM 940 O O . SER A 1 119 ? 2.278 15.028 11.190 1.00 58.69 119 SER A O 1
ATOM 942 N N . LEU A 1 120 ? 2.437 12.813 11.523 1.00 66.88 120 LEU A N 1
ATOM 943 C CA . LEU A 1 120 ? 3.544 12.869 12.489 1.00 66.88 120 LEU A CA 1
ATOM 944 C C . LEU A 1 120 ? 4.925 12.830 11.814 1.00 66.88 120 LEU A C 1
ATOM 946 O O . LEU A 1 120 ? 5.940 12.993 12.492 1.00 66.88 120 LEU A O 1
ATOM 950 N N . ILE A 1 121 ? 4.986 12.574 10.505 1.00 74.50 121 ILE A N 1
ATOM 951 C CA . ILE A 1 121 ? 6.244 12.475 9.768 1.00 74.50 121 ILE A CA 1
ATOM 952 C C . ILE A 1 121 ? 6.741 13.890 9.484 1.00 74.50 121 ILE A C 1
ATOM 954 O O . ILE A 1 121 ? 6.062 14.678 8.831 1.00 74.50 121 ILE A O 1
ATOM 958 N N . ALA A 1 122 ? 7.947 14.203 9.958 1.00 79.88 122 ALA A N 1
ATOM 959 C CA . ALA A 1 122 ? 8.610 15.451 9.614 1.00 79.88 122 ALA A CA 1
ATOM 960 C C . ALA A 1 122 ? 8.848 15.503 8.100 1.00 79.88 122 ALA A C 1
ATOM 962 O O . ALA A 1 122 ? 9.504 14.620 7.538 1.00 79.88 122 ALA A O 1
ATOM 963 N N . GLU A 1 123 ? 8.294 16.524 7.450 1.00 86.81 123 GLU A N 1
ATOM 964 C CA . GLU A 1 123 ? 8.526 16.798 6.038 1.00 86.81 123 GLU A CA 1
ATOM 965 C C . GLU A 1 123 ? 9.944 17.355 5.860 1.00 86.81 123 GLU A C 1
ATOM 967 O O . GLU A 1 123 ? 10.258 18.455 6.312 1.00 86.81 123 GLU A O 1
ATOM 972 N N . GLU A 1 124 ? 10.807 16.571 5.219 1.00 91.94 124 GLU A N 1
ATOM 973 C CA . GLU A 1 124 ? 12.195 16.921 4.927 1.00 91.94 124 GLU A CA 1
ATOM 974 C C . GLU A 1 124 ? 12.487 16.664 3.446 1.00 91.94 124 GLU A C 1
ATOM 976 O O . GLU A 1 124 ? 12.043 15.659 2.879 1.00 91.94 124 GLU A O 1
ATOM 981 N N . ASP A 1 125 ? 13.273 17.548 2.830 1.00 95.06 125 ASP A N 1
ATOM 982 C CA . ASP A 1 125 ? 13.752 17.368 1.461 1.00 95.06 125 ASP A CA 1
ATOM 983 C C . ASP A 1 125 ? 14.888 16.337 1.416 1.00 95.06 125 ASP A C 1
ATOM 985 O O . ASP A 1 125 ? 15.863 16.399 2.172 1.00 95.06 125 ASP A O 1
ATOM 989 N N . THR A 1 126 ? 14.795 15.389 0.488 1.00 96.38 126 THR A N 1
ATOM 990 C CA . THR A 1 126 ? 15.780 14.325 0.287 1.00 96.38 126 THR A CA 1
ATOM 991 C C . THR A 1 126 ? 15.921 13.970 -1.192 1.00 96.38 126 THR A C 1
ATOM 993 O O . THR A 1 126 ? 15.104 14.350 -2.024 1.00 96.38 126 THR A O 1
ATOM 996 N N . TYR A 1 127 ? 16.971 13.233 -1.542 1.00 97.00 127 TYR A N 1
ATOM 997 C CA . TYR A 1 127 ? 17.116 12.628 -2.863 1.00 97.00 127 TYR A CA 1
ATOM 998 C C . TYR A 1 127 ? 16.890 11.130 -2.755 1.00 97.00 127 TYR A C 1
ATOM 1000 O O . TYR A 1 127 ? 17.533 10.464 -1.945 1.00 97.00 127 TYR A O 1
ATOM 1008 N N . VAL A 1 128 ? 16.011 10.588 -3.591 1.00 97.62 128 VAL A N 1
ATOM 1009 C CA . VAL A 1 128 ? 15.796 9.143 -3.699 1.00 97.62 128 VAL A CA 1
ATOM 1010 C C . VAL A 1 128 ? 16.552 8.618 -4.903 1.00 97.62 128 VAL A C 1
ATOM 1012 O O . VAL A 1 128 ? 16.506 9.215 -5.978 1.00 97.62 128 VAL A O 1
ATOM 1015 N N . SER A 1 129 ? 17.238 7.491 -4.723 1.00 97.56 129 SER A N 1
ATOM 1016 C CA . SER A 1 129 ? 17.925 6.788 -5.805 1.00 97.56 129 SER A CA 1
ATOM 1017 C C . SER A 1 129 ? 17.546 5.314 -5.826 1.00 97.56 129 SER A C 1
ATOM 1019 O O . SER A 1 129 ? 17.428 4.683 -4.772 1.00 97.56 129 SER A O 1
ATOM 1021 N N . VAL A 1 130 ? 17.346 4.784 -7.033 1.00 97.88 130 VAL A N 1
ATOM 1022 C CA . VAL A 1 130 ? 17.026 3.374 -7.279 1.00 97.88 130 VAL A CA 1
ATOM 1023 C C . VAL A 1 130 ? 17.876 2.858 -8.432 1.00 97.88 130 VAL A C 1
ATOM 1025 O O . VAL A 1 130 ? 17.992 3.509 -9.476 1.00 97.88 130 VAL A O 1
ATOM 1028 N N . THR A 1 131 ? 18.471 1.684 -8.255 1.00 97.50 131 THR A N 1
ATOM 1029 C CA . THR A 1 131 ? 19.251 1.003 -9.292 1.00 97.50 131 THR A CA 1
ATOM 1030 C C . THR A 1 131 ? 18.456 -0.104 -9.984 1.00 97.50 131 THR A C 1
ATOM 1032 O O . THR A 1 131 ? 17.405 -0.534 -9.504 1.00 97.50 131 THR A O 1
ATOM 1035 N N . LYS A 1 132 ? 18.966 -0.589 -11.121 1.00 96.69 132 LYS A N 1
ATOM 1036 C CA . LYS A 1 132 ? 18.330 -1.649 -11.913 1.00 96.69 132 LYS A CA 1
ATOM 1037 C C . LYS A 1 132 ? 18.214 -2.957 -11.125 1.00 96.69 132 LYS A C 1
ATOM 1039 O O . LYS A 1 132 ? 17.169 -3.598 -11.186 1.00 96.69 132 LYS A O 1
ATOM 1044 N N . ALA A 1 133 ? 19.246 -3.322 -10.361 1.00 95.69 133 ALA A N 1
ATOM 1045 C CA . ALA A 1 133 ? 19.236 -4.527 -9.529 1.00 95.69 133 ALA A CA 1
ATOM 1046 C C . ALA A 1 133 ? 18.367 -4.398 -8.260 1.00 95.69 133 ALA A C 1
ATOM 1048 O O . ALA A 1 133 ? 18.180 -5.378 -7.545 1.00 95.69 133 ALA A O 1
ATOM 1049 N N . GLY A 1 134 ? 17.819 -3.212 -7.965 1.00 96.19 134 GLY A N 1
ATOM 1050 C CA . GLY A 1 134 ? 16.929 -3.010 -6.822 1.00 96.19 134 GLY A CA 1
ATOM 1051 C C . GLY A 1 134 ? 17.631 -2.579 -5.533 1.00 96.19 134 GLY A C 1
ATOM 1052 O O . GLY A 1 134 ? 17.147 -2.900 -4.445 1.00 96.19 134 GLY A O 1
ATOM 1053 N N . TYR A 1 135 ? 18.748 -1.851 -5.634 1.00 97.00 135 TYR A N 1
ATOM 1054 C CA . TYR A 1 135 ? 19.289 -1.089 -4.508 1.00 97.00 135 TYR A CA 1
ATOM 1055 C C . TYR A 1 135 ? 18.567 0.249 -4.395 1.00 97.00 135 TYR A C 1
ATOM 1057 O O . TYR A 1 135 ? 18.453 0.982 -5.379 1.00 97.00 135 TYR A O 1
ATOM 1065 N N . ILE A 1 136 ? 18.098 0.568 -3.190 1.00 97.44 136 ILE A N 1
ATOM 1066 C CA . ILE A 1 136 ? 17.338 1.782 -2.898 1.00 97.44 136 ILE A CA 1
ATOM 1067 C C . ILE A 1 136 ? 17.918 2.506 -1.691 1.00 97.44 136 ILE A C 1
ATOM 1069 O O . ILE A 1 136 ? 18.381 1.883 -0.733 1.00 97.44 136 ILE A O 1
ATOM 1073 N N . LYS A 1 137 ? 17.886 3.835 -1.726 1.00 97.31 137 LYS A N 1
ATOM 1074 C CA . LYS A 1 137 ? 18.215 4.678 -0.573 1.00 97.31 137 LYS A CA 1
ATOM 1075 C C . LYS A 1 137 ? 17.632 6.071 -0.731 1.00 97.31 137 LYS A C 1
ATOM 1077 O O . LYS A 1 137 ? 17.402 6.529 -1.857 1.00 97.31 137 LYS A O 1
ATOM 1082 N N . ARG A 1 138 ? 17.485 6.755 0.403 1.00 97.12 138 ARG A N 1
ATOM 1083 C CA . ARG A 1 138 ? 17.393 8.213 0.435 1.00 97.12 138 ARG A CA 1
ATOM 1084 C C . ARG A 1 138 ? 18.741 8.799 0.842 1.00 97.12 138 ARG A C 1
ATOM 1086 O O . ARG A 1 138 ? 19.530 8.150 1.526 1.00 97.12 138 ARG A O 1
ATOM 1093 N N . THR A 1 139 ? 19.019 10.011 0.395 1.00 97.19 139 THR A N 1
ATOM 1094 C CA . THR A 1 139 ? 20.280 10.699 0.652 1.00 97.19 139 THR A CA 1
ATOM 1095 C C . THR A 1 139 ? 19.995 12.158 0.966 1.00 97.19 139 THR A C 1
ATOM 1097 O O . THR A 1 139 ? 19.275 12.837 0.232 1.00 97.19 139 THR A O 1
ATOM 1100 N N . SER A 1 140 ? 20.579 12.662 2.053 1.00 96.38 140 SER A N 1
ATOM 1101 C CA . SER A 1 140 ? 20.469 14.084 2.399 1.00 96.38 140 SER A CA 1
ATOM 1102 C C . SER A 1 140 ? 20.929 15.011 1.253 1.00 96.38 140 SER A C 1
ATOM 1104 O O . SER A 1 140 ? 21.942 14.725 0.598 1.00 96.38 140 SER A O 1
ATOM 1106 N N . PRO A 1 141 ? 20.279 16.175 1.051 1.00 95.62 141 PRO A N 1
ATOM 1107 C CA . PRO A 1 141 ? 20.685 17.151 0.035 1.00 95.62 141 PRO A CA 1
ATOM 1108 C C . PRO A 1 141 ? 22.148 17.581 0.172 1.00 95.62 141 PRO A C 1
ATOM 1110 O O . PRO A 1 141 ? 22.839 17.762 -0.826 1.00 95.62 141 PRO A O 1
ATOM 1113 N N . ARG A 1 142 ? 22.655 17.667 1.411 1.00 95.06 142 ARG A N 1
ATOM 1114 C CA . ARG A 1 142 ? 24.062 17.980 1.691 1.00 95.06 142 ARG A CA 1
ATOM 1115 C C . ARG A 1 142 ? 25.012 16.927 1.126 1.00 95.06 142 ARG A C 1
ATOM 1117 O O . ARG A 1 142 ? 26.045 17.281 0.569 1.00 95.06 142 ARG A O 1
ATOM 1124 N N . SER A 1 143 ? 24.693 15.643 1.295 1.00 94.50 143 SER A N 1
ATOM 1125 C CA . SER A 1 143 ? 25.533 14.569 0.764 1.00 94.50 143 SER A CA 1
ATOM 1126 C C . SER A 1 143 ? 25.448 14.478 -0.755 1.00 94.50 143 SER A C 1
ATOM 1128 O O . SER A 1 143 ? 26.460 14.151 -1.365 1.00 94.50 143 SER A O 1
ATOM 1130 N N . PHE A 1 144 ? 24.279 14.738 -1.345 1.00 94.44 144 PHE A N 1
ATOM 1131 C CA . PHE A 1 144 ? 24.106 14.744 -2.797 1.00 94.44 144 PHE A CA 1
ATOM 1132 C C . PHE A 1 144 ? 24.866 15.910 -3.445 1.00 94.44 144 PHE A C 1
ATOM 1134 O O . PHE A 1 144 ? 25.659 15.695 -4.351 1.00 94.44 144 PHE A O 1
ATOM 1141 N N . ALA A 1 145 ? 24.716 17.131 -2.918 1.00 93.62 145 ALA A N 1
ATOM 1142 C CA . ALA A 1 145 ? 25.367 18.331 -3.452 1.00 93.62 145 ALA A CA 1
ATOM 1143 C C . ALA A 1 145 ? 26.904 18.316 -3.341 1.00 93.62 145 ALA A C 1
ATOM 1145 O O . ALA A 1 145 ? 27.584 19.035 -4.066 1.00 93.62 145 ALA A O 1
ATOM 1146 N N . ALA A 1 146 ? 27.459 17.511 -2.430 1.00 93.69 146 ALA A N 1
ATOM 1147 C CA . ALA A 1 146 ? 28.901 17.339 -2.258 1.00 93.69 146 ALA A CA 1
ATOM 1148 C C . ALA A 1 146 ? 29.514 16.289 -3.208 1.00 93.69 146 ALA A C 1
ATOM 1150 O O . ALA A 1 146 ? 30.668 15.901 -3.025 1.00 93.69 146 ALA A O 1
ATOM 1151 N N . SER A 1 147 ? 28.749 15.744 -4.154 1.00 92.38 147 SER A N 1
ATOM 1152 C CA . SER A 1 147 ? 29.179 14.671 -5.057 1.00 92.38 147 SER A CA 1
ATOM 1153 C C . SER A 1 147 ? 28.604 14.864 -6.461 1.00 92.38 147 SER A C 1
ATOM 1155 O O . SER A 1 147 ? 27.680 15.652 -6.653 1.00 92.38 147 SER A O 1
ATOM 1157 N N . THR A 1 148 ? 29.145 14.156 -7.454 1.00 91.19 148 THR A N 1
ATOM 1158 C CA . THR A 1 148 ? 28.550 14.113 -8.805 1.00 91.19 148 THR A CA 1
ATOM 1159 C C . THR A 1 148 ? 27.651 12.892 -8.978 1.00 91.19 148 THR A C 1
ATOM 1161 O O . THR A 1 148 ? 27.693 11.951 -8.182 1.00 91.19 148 THR A O 1
ATOM 1164 N N . LEU A 1 149 ? 26.823 12.887 -10.027 1.00 90.12 149 LEU A N 1
ATOM 1165 C CA . LEU A 1 149 ? 25.870 11.805 -10.285 1.00 90.12 149 LEU A CA 1
ATOM 1166 C C . LEU A 1 149 ? 26.565 10.441 -10.472 1.00 90.12 149 LEU A C 1
ATOM 1168 O O . LEU A 1 149 ? 26.038 9.409 -10.064 1.00 90.12 149 LEU A O 1
ATOM 1172 N N . GLU A 1 150 ? 27.763 10.440 -11.053 1.00 90.44 150 GLU A N 1
ATOM 1173 C CA . GLU A 1 150 ? 28.562 9.247 -11.345 1.00 90.44 150 GLU A CA 1
ATOM 1174 C C . GLU A 1 150 ? 29.179 8.621 -10.088 1.00 90.44 150 GLU A C 1
ATOM 1176 O O . GLU A 1 150 ? 29.465 7.427 -10.076 1.00 90.44 150 GLU A O 1
ATOM 1181 N N . GLU A 1 151 ? 29.351 9.402 -9.018 1.00 92.25 151 GLU A N 1
ATOM 1182 C CA . GLU A 1 151 ? 29.927 8.946 -7.747 1.00 92.25 151 GLU A CA 1
ATOM 1183 C C . GLU A 1 151 ? 28.925 8.185 -6.864 1.00 92.25 151 GLU A C 1
ATOM 1185 O O . GLU A 1 151 ? 29.190 7.955 -5.681 1.00 92.25 151 GLU A O 1
ATOM 1190 N N . ILE A 1 152 ? 27.759 7.820 -7.402 1.00 94.88 152 ILE A N 1
ATOM 1191 C CA . ILE A 1 152 ? 26.765 7.057 -6.656 1.00 94.88 152 ILE A CA 1
ATOM 1192 C C . ILE A 1 152 ? 27.344 5.717 -6.189 1.00 94.88 152 ILE A C 1
ATOM 1194 O O . ILE A 1 152 ? 27.903 4.944 -6.967 1.00 94.88 152 ILE A O 1
ATOM 1198 N N . GLY A 1 153 ? 27.138 5.405 -4.911 1.00 94.19 153 GLY A N 1
ATOM 1199 C CA . GLY A 1 153 ? 27.404 4.079 -4.368 1.00 94.19 153 GLY A CA 1
ATOM 1200 C C . GLY A 1 153 ? 26.475 3.041 -4.989 1.00 94.19 153 GLY A C 1
ATOM 1201 O O . GLY A 1 153 ? 25.298 2.959 -4.635 1.00 94.19 153 GLY A O 1
ATOM 1202 N N . LYS A 1 154 ? 27.013 2.244 -5.908 1.00 94.75 154 LYS A N 1
ATOM 1203 C CA . LYS A 1 154 ? 26.341 1.121 -6.570 1.00 94.75 154 LYS A CA 1
ATOM 1204 C C . LYS A 1 154 ? 27.343 -0.007 -6.800 1.00 94.75 154 LYS A C 1
ATOM 1206 O O . LYS A 1 154 ? 28.548 0.200 -6.688 1.00 94.75 154 LYS A O 1
ATOM 1211 N N . ARG A 1 155 ? 26.853 -1.191 -7.160 1.00 93.25 155 ARG A N 1
ATOM 1212 C CA . ARG A 1 155 ? 27.725 -2.269 -7.640 1.00 93.25 155 ARG A CA 1
ATOM 1213 C C . ARG A 1 155 ? 28.256 -1.966 -9.043 1.00 93.25 155 ARG A C 1
ATOM 1215 O O . ARG A 1 155 ? 27.653 -1.195 -9.798 1.00 93.25 155 ARG A O 1
ATOM 1222 N N . ASP A 1 156 ? 29.373 -2.592 -9.393 1.00 90.94 156 ASP A N 1
ATOM 1223 C CA . ASP A 1 156 ? 30.022 -2.410 -10.697 1.00 90.94 156 ASP A CA 1
ATOM 1224 C C . ASP A 1 156 ? 29.150 -2.920 -11.854 1.00 90.94 156 ASP A C 1
ATOM 1226 O O . ASP A 1 156 ? 29.093 -2.290 -12.908 1.00 90.94 156 ASP A O 1
ATOM 1230 N N . ASP A 1 157 ? 28.415 -4.010 -11.625 1.00 93.12 157 ASP A N 1
ATOM 1231 C CA . ASP A 1 157 ? 27.502 -4.662 -12.569 1.00 93.12 157 ASP A CA 1
ATOM 1232 C C . ASP A 1 157 ? 26.099 -4.030 -12.629 1.00 93.12 157 ASP A C 1
ATOM 1234 O O . ASP A 1 157 ? 25.245 -4.478 -13.393 1.00 93.12 157 ASP A O 1
ATOM 1238 N N . ASP A 1 158 ? 25.855 -2.972 -11.853 1.00 94.88 158 ASP A N 1
ATOM 1239 C CA . ASP A 1 158 ? 24.548 -2.329 -11.725 1.00 94.88 158 ASP A CA 1
ATOM 1240 C C . ASP A 1 158 ? 24.545 -0.905 -12.301 1.00 94.88 158 ASP A C 1
ATOM 1242 O O . ASP A 1 158 ? 25.586 -0.258 -12.460 1.00 94.88 158 ASP A O 1
ATOM 1246 N N . ARG A 1 159 ? 23.359 -0.372 -12.604 1.00 94.69 159 ARG A N 1
ATOM 1247 C CA . ARG A 1 159 ? 23.182 0.989 -13.124 1.00 94.69 159 ARG A CA 1
ATOM 1248 C C . ARG A 1 159 ? 22.086 1.738 -12.383 1.00 94.69 159 ARG A C 1
ATOM 1250 O O . ARG A 1 159 ? 21.065 1.168 -12.008 1.00 94.69 159 ARG A O 1
ATOM 1257 N N . LEU A 1 160 ? 22.287 3.041 -12.229 1.00 96.00 160 LEU A N 1
ATOM 1258 C CA . LEU A 1 160 ? 21.267 3.957 -11.732 1.00 96.00 160 LEU A CA 1
ATOM 1259 C C . LEU A 1 160 ? 20.143 4.074 -12.770 1.00 96.00 160 LEU A C 1
ATOM 1261 O O . LEU A 1 160 ? 20.420 4.333 -13.940 1.00 96.00 160 LEU A O 1
ATOM 1265 N N . ILE A 1 161 ? 18.894 3.870 -12.350 1.00 95.50 161 ILE A N 1
ATOM 1266 C CA . ILE A 1 161 ? 17.717 4.020 -13.224 1.00 95.50 161 ILE A CA 1
ATOM 1267 C C . ILE A 1 161 ? 16.867 5.231 -12.853 1.00 95.50 161 ILE A C 1
ATOM 1269 O O . ILE A 1 161 ? 16.153 5.760 -13.698 1.00 95.50 161 ILE A O 1
ATOM 1273 N N . PHE A 1 162 ? 16.937 5.668 -11.596 1.00 97.38 162 PHE A N 1
ATOM 1274 C CA . PHE A 1 162 ? 16.099 6.734 -11.080 1.00 97.38 162 PHE A CA 1
ATOM 1275 C C . PHE A 1 162 ? 16.847 7.537 -10.026 1.00 97.38 162 PHE A C 1
ATOM 1277 O O . PHE A 1 162 ? 17.418 6.971 -9.091 1.00 97.38 162 PHE A O 1
ATOM 1284 N N . VAL A 1 163 ? 16.806 8.856 -10.180 1.00 96.50 163 VAL A N 1
ATOM 1285 C CA . VAL A 1 163 ? 17.217 9.826 -9.171 1.00 96.50 163 VAL A CA 1
ATOM 1286 C C . VAL A 1 163 ? 16.255 11.004 -9.225 1.00 96.50 163 VAL A C 1
ATOM 1288 O O . VAL A 1 163 ? 15.995 11.545 -10.299 1.00 96.50 163 VAL A O 1
ATOM 1291 N N . GLN A 1 164 ? 15.709 11.399 -8.080 1.00 96.62 164 GLN A N 1
ATOM 1292 C CA . GLN A 1 164 ? 14.815 12.551 -8.008 1.00 96.62 164 GLN A CA 1
ATOM 1293 C C . GLN A 1 164 ? 14.865 13.183 -6.617 1.00 96.62 164 GLN A C 1
ATOM 1295 O O . GLN A 1 164 ? 15.022 12.479 -5.617 1.00 96.62 164 GLN A O 1
ATOM 1300 N N . SER A 1 165 ? 14.715 14.509 -6.564 1.00 96.44 165 SER A N 1
ATOM 1301 C CA . SER A 1 165 ? 14.385 15.208 -5.319 1.00 96.44 165 SER A CA 1
ATOM 1302 C C . SER A 1 165 ? 12.963 14.839 -4.895 1.00 96.44 165 SER A C 1
ATOM 1304 O O . SER A 1 165 ? 12.055 14.815 -5.732 1.00 96.44 165 SER A O 1
ATOM 1306 N N . ALA A 1 166 ? 12.778 14.541 -3.616 1.00 96.75 166 ALA A N 1
ATOM 1307 C CA . ALA A 1 166 ? 11.513 14.114 -3.044 1.00 96.75 166 ALA A CA 1
ATOM 1308 C C . ALA A 1 166 ? 11.400 14.538 -1.577 1.00 96.75 166 ALA A C 1
ATOM 1310 O O . ALA A 1 166 ? 12.397 14.826 -0.915 1.00 96.75 166 ALA A O 1
ATOM 1311 N N . LYS A 1 167 ? 10.178 14.527 -1.055 1.00 95.94 167 LYS A N 1
ATOM 1312 C CA . LYS A 1 167 ? 9.886 14.766 0.359 1.00 95.94 167 LYS A CA 1
ATOM 1313 C C . LYS A 1 167 ? 9.708 13.445 1.097 1.00 95.94 167 LYS A C 1
ATOM 1315 O O . LYS A 1 167 ? 9.207 12.474 0.538 1.00 95.94 167 LYS A O 1
ATOM 1320 N N . THR A 1 168 ? 10.059 13.401 2.375 1.00 94.44 168 THR A N 1
ATOM 1321 C CA . THR A 1 168 ? 9.866 12.219 3.246 1.00 94.44 168 THR A CA 1
ATOM 1322 C C . THR A 1 168 ? 8.413 11.738 3.343 1.00 94.44 168 THR A C 1
ATOM 1324 O O . THR A 1 168 ? 8.176 10.543 3.551 1.00 94.44 168 THR A O 1
ATOM 1327 N N . THR A 1 169 ? 7.454 12.649 3.171 1.00 93.06 169 THR A N 1
ATOM 1328 C CA . THR A 1 169 ? 6.007 12.390 3.177 1.00 93.06 169 THR A CA 1
ATOM 1329 C C . THR A 1 169 ? 5.500 11.733 1.892 1.00 93.06 169 THR A C 1
ATOM 1331 O O . THR A 1 169 ? 4.425 11.142 1.907 1.00 93.06 169 THR A O 1
ATOM 1334 N N . GLN A 1 170 ? 6.271 11.782 0.802 1.00 95.38 170 GLN A N 1
ATOM 1335 C CA . GLN A 1 170 ? 5.885 11.205 -0.483 1.00 95.38 170 GLN A CA 1
ATOM 1336 C C . GLN A 1 170 ? 6.096 9.686 -0.537 1.00 95.38 170 GLN A C 1
ATOM 1338 O O . GLN A 1 170 ? 6.721 9.047 0.322 1.00 95.38 170 GLN A O 1
ATOM 1343 N N . HIS A 1 171 ? 5.579 9.104 -1.611 1.00 95.38 171 HIS A N 1
ATOM 1344 C CA . HIS A 1 171 ? 5.554 7.677 -1.870 1.00 95.38 171 HIS A CA 1
ATOM 1345 C C . HIS A 1 171 ? 6.411 7.315 -3.084 1.00 95.38 171 HIS A C 1
ATOM 1347 O O . HIS A 1 171 ? 6.465 8.059 -4.057 1.00 95.38 171 HIS A O 1
ATOM 1353 N N . LEU A 1 172 ? 7.042 6.143 -3.045 1.00 97.19 172 LEU A N 1
ATOM 1354 C CA . LEU A 1 172 ? 7.849 5.582 -4.124 1.00 97.19 172 LEU A CA 1
ATOM 1355 C C . LEU A 1 172 ? 7.168 4.329 -4.687 1.00 97.19 172 LEU A C 1
ATOM 1357 O O . LEU A 1 172 ? 6.905 3.381 -3.938 1.00 97.19 172 LEU A O 1
ATOM 1361 N N . LEU A 1 173 ? 6.938 4.301 -6.001 1.00 97.06 173 LEU A N 1
ATOM 1362 C CA . LEU A 1 173 ? 6.540 3.099 -6.738 1.00 97.06 173 LEU A CA 1
ATOM 1363 C C . LEU A 1 173 ? 7.677 2.632 -7.640 1.00 97.06 173 LEU A C 1
ATOM 1365 O O . LEU A 1 173 ? 8.278 3.424 -8.359 1.00 97.06 173 LEU A O 1
ATOM 1369 N N . MET A 1 174 ? 7.957 1.332 -7.608 1.00 97.75 174 MET A N 1
ATOM 1370 C CA . MET A 1 174 ? 8.993 0.685 -8.413 1.00 97.75 174 MET A CA 1
ATOM 1371 C C . MET A 1 174 ? 8.389 -0.508 -9.149 1.00 97.75 174 MET A C 1
ATOM 1373 O O . MET A 1 174 ? 7.912 -1.450 -8.518 1.00 97.75 174 MET A O 1
ATOM 1377 N N . PHE A 1 175 ? 8.412 -0.474 -10.475 1.00 97.94 175 PHE A N 1
ATOM 1378 C CA . PHE A 1 175 ? 7.855 -1.504 -11.346 1.00 97.94 175 PHE A CA 1
ATOM 1379 C C . PHE A 1 175 ? 8.957 -2.418 -11.862 1.00 97.94 175 PHE A C 1
ATOM 1381 O O . PHE A 1 175 ? 9.997 -1.946 -12.320 1.00 97.94 175 PHE A O 1
ATOM 1388 N N . THR A 1 176 ? 8.715 -3.723 -11.816 1.00 97.56 176 THR A N 1
ATOM 1389 C CA . THR A 1 176 ? 9.718 -4.743 -12.122 1.00 97.56 176 THR A CA 1
ATOM 1390 C C . THR A 1 176 ? 9.457 -5.484 -13.430 1.00 97.56 176 THR A C 1
ATOM 1392 O O . THR A 1 176 ? 8.334 -5.493 -13.946 1.00 97.56 176 THR A O 1
ATOM 1395 N N . SER A 1 177 ? 10.485 -6.164 -13.941 1.00 97.12 177 SER A N 1
ATOM 1396 C CA . SER A 1 177 ? 10.420 -7.020 -15.131 1.00 97.12 177 SER A CA 1
ATOM 1397 C C . SER A 1 177 ? 9.506 -8.235 -14.966 1.00 97.12 177 SER A C 1
ATOM 1399 O O . SER A 1 177 ? 8.896 -8.670 -15.938 1.00 97.12 177 SER A O 1
ATOM 1401 N N . LEU A 1 178 ? 9.312 -8.743 -13.745 1.00 96.31 178 LEU A N 1
ATOM 1402 C CA . LEU A 1 178 ? 8.439 -9.898 -13.484 1.00 96.31 178 LEU A CA 1
ATOM 1403 C C . LEU A 1 178 ? 6.974 -9.524 -13.193 1.00 96.31 178 LEU A C 1
ATOM 1405 O O . LEU A 1 178 ? 6.201 -10.317 -12.637 1.00 96.31 178 LEU A O 1
ATOM 1409 N N . GLY A 1 179 ? 6.572 -8.304 -13.559 1.00 95.62 179 GLY A N 1
ATOM 1410 C CA . GLY A 1 179 ? 5.194 -7.842 -13.420 1.00 95.62 179 GLY A CA 1
ATOM 1411 C C . GLY A 1 179 ? 4.792 -7.533 -11.977 1.00 95.62 179 GLY A C 1
ATOM 1412 O O . GLY A 1 179 ? 3.604 -7.618 -11.654 1.00 95.62 179 GLY A O 1
ATOM 1413 N N . ASN A 1 180 ? 5.749 -7.200 -11.102 1.00 96.25 180 ASN A N 1
ATOM 1414 C CA . ASN A 1 180 ? 5.490 -6.761 -9.732 1.00 96.25 180 ASN A CA 1
ATOM 1415 C C . ASN A 1 180 ? 5.719 -5.250 -9.563 1.00 96.25 180 ASN A C 1
ATOM 1417 O O . ASN A 1 180 ? 6.601 -4.659 -10.174 1.00 96.25 180 ASN A O 1
ATOM 1421 N N . VAL A 1 181 ? 4.915 -4.612 -8.722 1.00 96.75 181 VAL A N 1
ATOM 1422 C CA . VAL A 1 181 ? 5.097 -3.235 -8.272 1.00 96.75 181 VAL A CA 1
ATOM 1423 C C . VAL A 1 181 ? 5.400 -3.258 -6.781 1.00 96.75 181 VAL A C 1
ATOM 1425 O O . VAL A 1 181 ? 4.769 -3.980 -6.001 1.00 96.75 181 VAL A O 1
ATOM 1428 N N . ILE A 1 182 ? 6.412 -2.501 -6.385 1.00 97.06 182 ILE A N 1
ATOM 1429 C CA . ILE A 1 182 ? 6.876 -2.392 -5.009 1.00 97.06 182 ILE A CA 1
ATOM 1430 C C . ILE A 1 182 ? 6.624 -0.966 -4.556 1.00 97.06 182 ILE A C 1
ATOM 1432 O O . ILE A 1 182 ? 7.080 -0.016 -5.187 1.00 97.06 182 ILE A O 1
ATOM 1436 N N . TYR A 1 183 ? 5.919 -0.842 -3.439 1.00 97.00 183 TYR A N 1
ATOM 1437 C CA . TYR A 1 183 ? 5.650 0.429 -2.791 1.00 97.00 183 TYR A CA 1
ATOM 1438 C C . TYR A 1 183 ? 6.557 0.618 -1.575 1.00 97.00 183 TYR A C 1
ATOM 1440 O O . TYR A 1 183 ? 6.694 -0.294 -0.751 1.00 97.00 183 TYR A O 1
ATOM 1448 N N . ARG A 1 184 ? 7.115 1.823 -1.428 1.00 95.88 184 ARG A N 1
ATOM 1449 C CA . ARG A 1 184 ? 7.769 2.281 -0.197 1.00 95.88 184 ARG A CA 1
ATOM 1450 C C . ARG A 1 184 ? 7.432 3.738 0.090 1.00 95.88 184 ARG A C 1
ATOM 1452 O O . ARG A 1 184 ? 7.578 4.562 -0.806 1.00 95.88 184 ARG A O 1
ATOM 1459 N N . PRO A 1 185 ? 7.037 4.099 1.317 1.00 94.88 185 PRO A N 1
ATOM 1460 C CA . PRO A 1 185 ? 7.034 5.502 1.692 1.00 94.88 185 PRO A CA 1
ATOM 1461 C C . PRO A 1 185 ? 8.483 5.980 1.870 1.00 94.88 185 PRO A C 1
ATOM 1463 O O . PRO A 1 185 ? 9.344 5.227 2.334 1.00 94.88 185 PRO A O 1
ATOM 1466 N N . ILE A 1 186 ? 8.773 7.223 1.487 1.00 96.06 186 ILE A N 1
ATOM 1467 C CA . ILE A 1 186 ? 10.162 7.689 1.357 1.00 96.06 186 ILE A CA 1
ATOM 1468 C C . ILE A 1 186 ? 10.872 7.784 2.712 1.00 96.06 186 ILE A C 1
ATOM 1470 O O . ILE A 1 186 ? 12.049 7.441 2.804 1.00 96.06 186 ILE A O 1
ATOM 1474 N N . HIS A 1 187 ? 10.171 8.161 3.784 1.00 94.25 187 HIS A N 1
ATOM 1475 C CA . HIS A 1 187 ? 10.736 8.201 5.139 1.00 94.25 187 HIS A CA 1
ATOM 1476 C C . HIS A 1 187 ? 11.222 6.837 5.671 1.00 94.25 187 HIS A C 1
ATOM 1478 O O . HIS A 1 187 ? 12.045 6.809 6.583 1.00 94.25 187 HIS A O 1
ATOM 1484 N N . GLU A 1 188 ? 10.736 5.713 5.127 1.00 93.75 188 GLU A N 1
ATOM 1485 C CA . GLU A 1 188 ? 11.200 4.370 5.510 1.00 93.75 188 GLU A CA 1
ATOM 1486 C C . GLU A 1 188 ? 12.502 3.960 4.823 1.00 93.75 188 GLU A C 1
ATOM 1488 O O . GLU A 1 188 ? 13.108 2.967 5.220 1.00 93.75 188 GLU A O 1
ATOM 1493 N N . LEU A 1 189 ? 12.928 4.681 3.783 1.00 95.75 189 LEU A N 1
ATOM 1494 C CA . LEU A 1 189 ? 14.185 4.386 3.111 1.00 95.75 189 LEU A CA 1
ATOM 1495 C C . LEU A 1 189 ? 15.358 4.721 4.037 1.00 95.75 189 LEU A C 1
ATOM 1497 O O . LEU A 1 189 ? 15.359 5.753 4.719 1.00 95.75 189 LEU A O 1
ATOM 1501 N N . ALA A 1 190 ? 16.384 3.872 4.020 1.00 96.06 190 ALA A N 1
ATOM 1502 C CA . ALA A 1 190 ? 17.613 4.125 4.753 1.00 96.06 190 ALA A CA 1
ATOM 1503 C C . ALA A 1 190 ? 18.272 5.426 4.264 1.00 96.06 190 ALA A C 1
ATOM 1505 O O . ALA A 1 190 ? 18.470 5.616 3.058 1.00 96.06 190 ALA A O 1
ATOM 1506 N N . ASP A 1 191 ? 18.589 6.320 5.207 1.00 96.00 191 ASP A N 1
ATOM 1507 C CA . ASP A 1 191 ? 19.346 7.544 4.934 1.00 96.00 191 ASP A CA 1
ATOM 1508 C C . ASP A 1 191 ? 20.833 7.205 4.867 1.00 96.00 191 ASP A C 1
ATOM 1510 O O . ASP A 1 191 ? 21.486 6.921 5.873 1.00 96.00 191 ASP A O 1
ATOM 1514 N N . ILE A 1 192 ? 21.340 7.156 3.642 1.00 96.94 192 ILE A N 1
ATOM 1515 C CA . ILE A 1 192 ? 22.676 6.677 3.314 1.00 96.94 192 ILE A CA 1
ATOM 1516 C C . ILE A 1 192 ? 23.371 7.752 2.478 1.00 96.94 192 ILE A C 1
ATOM 1518 O O . ILE A 1 192 ? 22.764 8.401 1.619 1.00 96.94 192 ILE A O 1
ATOM 1522 N N . ARG A 1 193 ? 24.677 7.944 2.705 1.00 96.56 193 ARG A N 1
ATOM 1523 C CA . ARG A 1 193 ? 25.479 8.909 1.939 1.00 96.56 193 ARG A CA 1
ATOM 1524 C C . ARG A 1 193 ? 25.469 8.562 0.448 1.00 96.56 193 ARG A C 1
ATOM 1526 O O . ARG A 1 193 ? 25.355 7.403 0.045 1.00 96.56 193 ARG A O 1
ATOM 1533 N N . TRP A 1 194 ? 25.661 9.572 -0.395 1.00 96.19 194 TRP A N 1
ATOM 1534 C CA . TRP A 1 194 ? 25.602 9.412 -1.850 1.00 96.19 194 TRP A CA 1
ATOM 1535 C C . TRP A 1 194 ? 26.563 8.340 -2.393 1.00 96.19 194 TRP A C 1
ATOM 1537 O O . TRP A 1 194 ? 26.167 7.543 -3.242 1.00 96.19 194 TRP A O 1
ATOM 1547 N N . LYS A 1 195 ? 27.778 8.254 -1.841 1.00 95.81 195 LYS A N 1
ATOM 1548 C CA . LYS A 1 195 ? 28.827 7.314 -2.277 1.00 95.81 195 LYS A CA 1
ATOM 1549 C C . LYS A 1 195 ? 28.713 5.902 -1.688 1.00 95.81 195 LYS A C 1
ATOM 1551 O O . LYS A 1 195 ? 29.396 4.997 -2.150 1.00 95.81 195 LYS A O 1
ATOM 1556 N N . ASP A 1 196 ? 27.854 5.698 -0.690 1.00 97.19 196 ASP A N 1
ATOM 1557 C CA . ASP A 1 196 ? 27.663 4.393 -0.045 1.00 97.19 196 ASP A CA 1
ATOM 1558 C C . ASP A 1 196 ? 26.543 3.601 -0.744 1.00 97.19 196 ASP A C 1
ATOM 1560 O O . ASP A 1 196 ? 25.607 4.184 -1.289 1.00 97.19 196 ASP A O 1
ATOM 1564 N N . ILE A 1 197 ? 26.618 2.270 -0.753 1.00 96.69 197 ILE A N 1
ATOM 1565 C CA . ILE A 1 197 ? 25.613 1.421 -1.417 1.00 96.69 197 ILE A CA 1
ATOM 1566 C C . ILE A 1 197 ? 24.307 1.412 -0.606 1.00 96.69 197 ILE A C 1
ATOM 1568 O O . ILE A 1 197 ? 24.338 1.354 0.621 1.00 96.69 197 ILE A O 1
ATOM 1572 N N . GLY A 1 198 ? 23.164 1.481 -1.299 1.00 95.31 198 GLY A N 1
ATOM 1573 C CA . GLY A 1 198 ? 21.833 1.420 -0.685 1.00 95.31 198 GLY A CA 1
ATOM 1574 C C . GLY A 1 198 ? 21.445 0.037 -0.147 1.00 95.31 198 GLY A C 1
ATOM 1575 O O . GLY A 1 198 ? 22.205 -0.928 -0.230 1.00 95.31 198 GLY A O 1
ATOM 1576 N N . GLU A 1 199 ? 20.224 -0.084 0.367 1.00 96.50 199 GLU A N 1
ATOM 1577 C CA . GLU A 1 199 ? 19.666 -1.371 0.789 1.00 96.50 199 GLU A CA 1
ATOM 1578 C C . GLU A 1 199 ? 19.071 -2.122 -0.404 1.00 96.50 199 GLU A C 1
ATOM 1580 O O . GLU A 1 199 ? 18.432 -1.534 -1.275 1.00 96.50 199 GLU A O 1
ATOM 1585 N N . HIS A 1 200 ? 19.262 -3.440 -0.449 1.00 96.12 200 HIS A N 1
ATOM 1586 C CA . HIS A 1 200 ? 18.716 -4.267 -1.524 1.00 96.12 200 HIS A CA 1
ATOM 1587 C C . HIS A 1 200 ? 17.284 -4.712 -1.204 1.00 96.12 200 HIS A C 1
ATOM 1589 O O . HIS A 1 200 ? 17.030 -5.267 -0.132 1.00 96.12 200 HIS A O 1
ATOM 1595 N N . LEU A 1 201 ? 16.363 -4.589 -2.164 1.00 94.69 201 LEU A N 1
ATOM 1596 C CA . LEU A 1 201 ? 14.939 -4.915 -1.996 1.00 94.69 201 LEU A CA 1
ATOM 1597 C C . LEU A 1 201 ? 14.665 -6.326 -1.447 1.00 94.69 201 LEU A C 1
ATOM 1599 O O . LEU A 1 201 ? 13.794 -6.484 -0.596 1.00 94.69 201 LEU A O 1
ATOM 1603 N N . ARG A 1 202 ? 15.442 -7.342 -1.850 1.00 92.94 202 ARG A N 1
ATOM 1604 C CA . ARG A 1 202 ? 15.354 -8.729 -1.319 1.00 92.94 202 ARG A CA 1
ATOM 1605 C C . ARG A 1 202 ? 15.472 -8.863 0.199 1.00 92.94 202 ARG A C 1
ATOM 1607 O O . ARG A 1 202 ? 14.995 -9.853 0.740 1.00 92.94 202 ARG A O 1
ATOM 1614 N N . GLN A 1 203 ? 16.117 -7.920 0.887 1.00 92.56 203 GLN A N 1
ATOM 1615 C CA . GLN A 1 203 ? 16.219 -7.975 2.351 1.00 92.56 203 GLN A CA 1
ATOM 1616 C C . GLN A 1 203 ? 14.854 -7.786 3.018 1.00 92.56 203 GLN A C 1
ATOM 1618 O O . GLN A 1 203 ? 14.620 -8.291 4.113 1.00 92.56 203 GLN A O 1
ATOM 1623 N N . THR A 1 204 ? 13.947 -7.068 2.351 1.00 91.06 204 THR A N 1
ATOM 1624 C CA . THR A 1 204 ? 12.636 -6.719 2.897 1.00 91.06 204 THR A CA 1
ATOM 1625 C C . THR A 1 204 ? 11.491 -7.385 2.139 1.00 91.06 204 THR A C 1
ATOM 1627 O O . THR A 1 204 ? 10.522 -7.798 2.765 1.00 91.06 204 THR A O 1
ATOM 1630 N N . ILE A 1 205 ? 11.589 -7.542 0.816 1.00 94.44 205 ILE A N 1
ATOM 1631 C CA . ILE A 1 205 ? 10.540 -8.102 -0.043 1.00 94.44 205 ILE A CA 1
ATOM 1632 C C . ILE A 1 205 ? 10.772 -9.596 -0.279 1.00 94.44 205 ILE A C 1
ATOM 1634 O O . ILE A 1 205 ? 11.724 -10.003 -0.940 1.00 94.44 205 ILE A O 1
ATOM 1638 N N . THR A 1 206 ? 9.850 -10.412 0.230 1.00 92.31 206 THR A N 1
ATOM 1639 C CA . THR A 1 206 ? 9.935 -11.883 0.203 1.00 92.31 206 THR A CA 1
ATOM 1640 C C . THR A 1 206 ? 9.740 -12.503 -1.179 1.00 92.31 206 THR A C 1
ATOM 1642 O O . THR A 1 206 ? 10.229 -13.599 -1.422 1.00 92.31 206 THR A O 1
ATOM 1645 N N . ASN A 1 207 ? 9.027 -11.824 -2.076 1.00 92.12 207 ASN A N 1
ATOM 1646 C CA . ASN A 1 207 ? 8.685 -12.300 -3.418 1.00 92.12 207 ASN A CA 1
ATOM 1647 C C . ASN A 1 207 ? 9.390 -11.498 -4.526 1.00 92.12 207 ASN A C 1
ATOM 1649 O O . ASN A 1 207 ? 8.794 -11.256 -5.574 1.00 92.12 207 ASN A O 1
ATOM 1653 N N . PHE A 1 208 ? 10.610 -11.031 -4.249 1.00 93.69 208 PHE A N 1
ATOM 1654 C CA . PHE A 1 208 ? 11.496 -10.426 -5.240 1.00 93.69 208 PHE A CA 1
ATOM 1655 C C . PHE A 1 208 ? 12.504 -11.472 -5.716 1.00 93.69 208 PHE A C 1
ATOM 1657 O O . PHE A 1 208 ? 13.333 -11.943 -4.926 1.00 93.69 208 PHE A O 1
ATOM 1664 N N . GLU A 1 209 ? 12.417 -11.847 -6.988 1.00 91.75 209 GLU A N 1
ATOM 1665 C CA . GLU A 1 209 ? 13.230 -12.928 -7.545 1.00 91.75 209 GLU A CA 1
ATOM 1666 C C . GLU A 1 209 ? 14.672 -12.494 -7.834 1.00 91.75 209 GLU A C 1
ATOM 1668 O O . GLU A 1 209 ? 15.010 -11.315 -7.886 1.00 91.75 209 GLU A O 1
ATOM 1673 N N . THR A 1 210 ? 15.564 -13.469 -8.026 1.00 88.62 210 THR A N 1
ATOM 1674 C CA . THR A 1 210 ? 16.996 -13.182 -8.250 1.00 88.62 210 THR A CA 1
ATOM 1675 C C . THR A 1 210 ? 17.262 -12.512 -9.604 1.00 88.62 210 THR A C 1
ATOM 1677 O O . THR A 1 210 ? 18.180 -11.706 -9.702 1.00 88.62 210 THR A O 1
ATOM 1680 N N . ASN A 1 211 ? 16.440 -12.806 -10.614 1.00 89.31 211 ASN A N 1
ATOM 1681 C CA . ASN A 1 211 ? 16.553 -12.252 -11.970 1.00 89.31 211 ASN A CA 1
ATOM 1682 C C . ASN A 1 211 ? 15.548 -11.112 -12.220 1.00 89.31 211 ASN A C 1
ATOM 1684 O O . ASN A 1 211 ? 15.272 -10.758 -13.365 1.00 89.31 211 ASN A O 1
ATOM 1688 N N . GLU A 1 212 ? 14.942 -10.584 -11.158 1.00 94.75 212 GLU A N 1
ATOM 1689 C CA . GLU A 1 212 ? 13.964 -9.510 -11.248 1.00 94.75 212 GLU A CA 1
ATOM 1690 C C . GLU A 1 212 ? 14.669 -8.153 -11.248 1.00 94.75 212 GLU A C 1
ATOM 1692 O O . GLU A 1 212 ? 15.464 -7.846 -10.363 1.00 94.75 212 GLU A O 1
ATOM 1697 N N . GLU A 1 213 ? 14.371 -7.334 -12.252 1.00 96.06 213 GLU A N 1
ATOM 1698 C CA . GLU A 1 213 ? 14.994 -6.026 -12.447 1.00 96.06 213 GLU A CA 1
ATOM 1699 C C . GLU A 1 213 ? 13.950 -4.921 -12.322 1.00 96.06 213 GLU A C 1
ATOM 1701 O O . GLU A 1 213 ? 12.790 -5.109 -12.694 1.00 96.06 213 GLU A O 1
ATOM 1706 N N . ILE A 1 214 ? 14.357 -3.745 -11.846 1.00 97.56 214 ILE A N 1
ATOM 1707 C CA . ILE A 1 214 ? 13.499 -2.560 -11.845 1.00 97.56 214 ILE A CA 1
ATOM 1708 C C . ILE A 1 214 ? 13.535 -1.904 -13.234 1.00 97.56 214 ILE A C 1
ATOM 1710 O O . ILE A 1 214 ? 14.605 -1.633 -13.785 1.00 97.56 214 ILE A O 1
ATOM 1714 N N . LEU A 1 215 ? 12.355 -1.640 -13.794 1.00 97.38 215 LEU A N 1
ATOM 1715 C CA . LEU A 1 215 ? 12.166 -1.040 -15.118 1.00 97.38 215 LEU A CA 1
ATOM 1716 C C . LEU A 1 215 ? 11.792 0.436 -15.050 1.00 97.38 215 LEU A C 1
ATOM 1718 O O . LEU A 1 215 ? 12.282 1.234 -15.845 1.00 97.38 215 LEU A O 1
ATOM 1722 N N . TYR A 1 216 ? 10.909 0.788 -14.119 1.00 97.50 216 TYR A N 1
ATOM 1723 C CA . TYR A 1 216 ? 10.381 2.139 -13.985 1.00 97.50 216 TYR A CA 1
ATOM 1724 C C . TYR A 1 216 ? 10.166 2.477 -12.520 1.00 97.50 216 TYR A C 1
ATOM 1726 O O . TYR A 1 216 ? 9.795 1.617 -11.720 1.00 97.50 216 TYR A O 1
ATOM 1734 N N . VAL A 1 217 ? 10.405 3.736 -12.178 1.00 97.94 217 VAL A N 1
ATOM 1735 C CA . VAL A 1 217 ? 10.256 4.256 -10.826 1.00 97.94 217 VAL A CA 1
ATOM 1736 C C . VAL A 1 217 ? 9.619 5.629 -10.913 1.00 97.94 217 VAL A C 1
ATOM 1738 O O . VAL A 1 217 ? 9.945 6.412 -11.807 1.00 97.94 217 VAL A O 1
ATOM 1741 N N . GLU A 1 218 ? 8.735 5.924 -9.974 1.00 96.50 218 GLU A N 1
ATOM 1742 C CA . GLU A 1 218 ? 8.161 7.253 -9.813 1.00 96.50 218 GLU A CA 1
ATOM 1743 C C . GLU A 1 218 ? 7.972 7.594 -8.337 1.00 96.50 218 GLU A C 1
ATOM 1745 O O . GLU A 1 218 ? 7.798 6.717 -7.484 1.00 96.50 218 GLU A O 1
ATOM 1750 N N . VAL A 1 219 ? 7.968 8.895 -8.069 1.00 96.69 219 VAL A N 1
ATOM 1751 C CA . VAL A 1 219 ? 7.563 9.471 -6.792 1.00 96.69 219 VAL A CA 1
ATOM 1752 C C . VAL A 1 219 ? 6.186 10.101 -6.968 1.00 96.69 219 VAL A C 1
ATOM 1754 O O . VAL A 1 219 ? 5.946 10.776 -7.969 1.00 96.69 219 VAL A O 1
ATOM 1757 N N . LEU A 1 220 ? 5.294 9.882 -6.006 1.00 94.31 220 LEU A N 1
ATOM 1758 C CA . LEU A 1 220 ? 3.930 10.408 -6.022 1.00 94.31 220 LEU A CA 1
ATOM 1759 C C . LEU A 1 220 ? 3.511 10.936 -4.649 1.00 94.31 220 LEU A C 1
ATOM 1761 O O . LEU A 1 220 ? 3.919 10.404 -3.616 1.00 94.31 220 LEU A O 1
ATOM 1765 N N . ASP A 1 221 ? 2.672 11.969 -4.660 1.00 91.31 221 ASP A N 1
ATOM 1766 C CA . ASP A 1 221 ? 2.066 12.542 -3.454 1.00 91.31 221 ASP A CA 1
ATOM 1767 C C . ASP A 1 221 ? 0.850 11.729 -2.993 1.00 91.31 221 ASP A C 1
ATOM 1769 O O . ASP A 1 221 ? 0.660 11.508 -1.804 1.00 91.31 221 ASP A O 1
ATOM 1773 N N . GLN A 1 222 ? 0.040 11.245 -3.939 1.00 88.62 222 GLN A N 1
ATOM 1774 C CA . GLN A 1 222 ? -1.205 10.530 -3.660 1.00 88.62 222 GLN A CA 1
ATOM 1775 C C . GLN A 1 222 ? -1.561 9.522 -4.763 1.00 88.62 222 GLN A C 1
ATOM 1777 O O . GLN A 1 222 ? -1.145 9.642 -5.918 1.00 88.62 222 GLN A O 1
ATOM 1782 N N . PHE A 1 223 ? -2.360 8.516 -4.403 1.00 88.31 223 PHE A N 1
ATOM 1783 C CA . PHE A 1 223 ? -2.765 7.429 -5.304 1.00 88.31 223 PHE A CA 1
ATOM 1784 C C . PHE A 1 223 ? -4.010 7.737 -6.143 1.00 88.31 223 PHE A C 1
ATOM 1786 O O . PHE A 1 223 ? -4.229 7.059 -7.146 1.00 88.31 223 PHE A O 1
ATOM 1793 N N . ASP A 1 224 ? -4.799 8.740 -5.752 1.00 80.19 224 ASP A N 1
ATOM 1794 C CA . ASP A 1 224 ? -6.126 9.030 -6.323 1.00 80.19 224 ASP A CA 1
ATOM 1795 C C . ASP A 1 224 ? -6.093 9.918 -7.582 1.00 80.19 224 ASP A C 1
ATOM 1797 O O . ASP A 1 224 ? -7.101 10.464 -8.023 1.00 80.19 224 ASP A O 1
ATOM 1801 N N . ASP A 1 225 ? -4.924 10.073 -8.200 1.00 76.44 225 ASP A N 1
ATOM 1802 C CA . ASP A 1 225 ? -4.833 10.760 -9.485 1.00 76.44 225 ASP A CA 1
ATOM 1803 C C . ASP A 1 225 ? -5.340 9.856 -10.620 1.00 76.44 225 ASP A C 1
ATOM 1805 O O . ASP A 1 225 ? -5.074 8.651 -10.649 1.00 76.44 225 ASP A O 1
ATOM 1809 N N . ALA A 1 226 ? -5.949 10.459 -11.647 1.00 81.81 226 ALA A N 1
ATOM 1810 C CA . ALA A 1 226 ? -6.429 9.792 -12.866 1.00 81.81 226 ALA A CA 1
ATOM 1811 C C . ALA A 1 226 ? -5.306 9.249 -13.788 1.00 81.81 226 ALA A C 1
ATOM 1813 O O . ALA A 1 226 ? -5.488 9.099 -14.997 1.00 81.81 226 ALA A O 1
ATOM 1814 N N . THR A 1 227 ? -4.121 8.964 -13.241 1.00 91.75 227 THR A N 1
ATOM 1815 C CA . THR A 1 227 ? -2.988 8.447 -14.011 1.00 91.75 227 THR A CA 1
ATOM 1816 C C . THR A 1 227 ? -3.194 6.974 -14.343 1.00 91.75 227 THR A C 1
ATOM 1818 O O . THR A 1 227 ? -3.483 6.144 -13.476 1.00 91.75 227 THR A O 1
ATOM 1821 N N . THR A 1 228 ? -2.978 6.638 -15.610 1.00 94.75 228 THR A N 1
ATOM 1822 C CA . THR A 1 228 ? -2.945 5.260 -16.100 1.00 94.75 228 THR A CA 1
ATOM 1823 C C . THR A 1 228 ? -1.551 4.918 -16.606 1.00 94.75 228 THR A C 1
ATOM 1825 O O . THR A 1 228 ? -0.833 5.772 -17.122 1.00 94.75 228 THR A O 1
ATOM 1828 N N . TYR A 1 229 ? -1.165 3.657 -16.459 1.00 96.12 229 TYR A N 1
ATOM 1829 C CA . TYR A 1 229 ? 0.085 3.107 -16.969 1.00 96.12 229 TYR A CA 1
ATOM 1830 C C . TYR A 1 229 ? -0.225 2.162 -18.103 1.00 96.12 229 TYR A C 1
ATOM 1832 O O . TYR A 1 229 ? -1.225 1.438 -18.055 1.00 96.12 229 TYR A O 1
ATOM 1840 N N . PHE A 1 230 ? 0.675 2.117 -19.076 1.00 96.56 230 PHE A N 1
ATOM 1841 C CA . PHE A 1 230 ? 0.755 0.982 -19.972 1.00 96.56 230 PHE A CA 1
ATOM 1842 C C . PHE A 1 230 ? 1.892 0.062 -19.530 1.00 96.56 230 PHE A C 1
ATOM 1844 O O . PHE A 1 230 ? 2.911 0.520 -19.012 1.00 96.56 230 PHE A O 1
ATOM 1851 N N . ALA A 1 231 ? 1.719 -1.234 -19.750 1.00 97.38 231 ALA A N 1
ATOM 1852 C CA . ALA A 1 231 ? 2.763 -2.234 -19.598 1.00 97.38 231 ALA A CA 1
ATOM 1853 C C . ALA A 1 231 ? 2.767 -3.144 -20.823 1.00 97.38 231 ALA A C 1
ATOM 1855 O O . ALA A 1 231 ? 1.703 -3.595 -21.252 1.00 97.38 231 ALA A O 1
ATOM 1856 N N . VAL A 1 232 ? 3.949 -3.407 -21.371 1.00 96.81 232 VAL A N 1
ATOM 1857 C CA . VAL A 1 232 ? 4.151 -4.273 -22.535 1.00 96.81 232 VAL A CA 1
ATOM 1858 C C . VAL A 1 232 ? 5.060 -5.423 -22.143 1.00 96.81 232 VAL A C 1
ATOM 1860 O O . VAL A 1 232 ? 6.107 -5.227 -21.525 1.00 96.81 232 VAL A O 1
ATOM 1863 N N . THR A 1 233 ? 4.640 -6.623 -22.507 1.00 96.50 233 THR A N 1
ATOM 1864 C CA . THR A 1 233 ? 5.380 -7.868 -22.301 1.00 96.50 233 THR A CA 1
ATOM 1865 C C . THR A 1 233 ? 6.228 -8.212 -23.523 1.00 96.50 233 THR A C 1
ATOM 1867 O O . THR A 1 233 ? 5.913 -7.802 -24.642 1.00 96.50 233 THR A O 1
ATOM 1870 N N . ARG A 1 234 ? 7.263 -9.022 -23.314 1.00 95.00 234 ARG A N 1
ATOM 1871 C CA . ARG A 1 234 ? 8.137 -9.574 -24.351 1.00 95.00 234 ARG A CA 1
ATOM 1872 C C . ARG A 1 234 ? 7.360 -10.381 -25.391 1.00 95.00 234 ARG A C 1
ATOM 1874 O O . ARG A 1 234 ? 7.729 -10.402 -26.552 1.00 95.00 234 ARG A O 1
ATOM 1881 N N . LEU A 1 235 ? 6.266 -11.034 -24.996 1.00 93.94 235 LEU A N 1
ATOM 1882 C CA . LEU A 1 235 ? 5.415 -11.803 -25.912 1.00 93.94 235 LEU A CA 1
ATOM 1883 C C . LEU A 1 235 ? 4.293 -10.967 -26.560 1.00 93.94 235 LEU A C 1
ATOM 1885 O O . LEU A 1 235 ? 3.282 -11.509 -27.024 1.00 93.94 235 LEU A O 1
ATOM 1889 N N . GLY A 1 236 ? 4.444 -9.639 -26.587 1.00 94.12 236 GLY A N 1
ATOM 1890 C CA . GLY A 1 236 ? 3.575 -8.731 -27.336 1.00 94.12 236 GLY A CA 1
ATOM 1891 C C . GLY A 1 236 ? 2.193 -8.494 -26.718 1.00 94.12 236 GLY A C 1
ATOM 1892 O O . GLY A 1 236 ? 1.299 -7.998 -27.407 1.00 94.12 236 GLY A O 1
ATOM 1893 N N . GLN A 1 237 ? 1.976 -8.843 -25.443 1.00 95.75 237 GLN A N 1
ATOM 1894 C CA . GLN A 1 237 ? 0.796 -8.387 -24.691 1.00 95.75 237 GLN A CA 1
ATOM 1895 C C . GLN A 1 237 ? 0.988 -6.946 -24.222 1.00 95.75 237 GLN A C 1
ATOM 1897 O O . GLN A 1 237 ? 2.071 -6.599 -23.750 1.00 95.75 237 GLN A O 1
ATOM 1902 N N . ILE A 1 238 ? -0.075 -6.147 -24.291 1.00 96.75 238 ILE A N 1
ATOM 1903 C CA . ILE A 1 238 ? -0.168 -4.814 -23.697 1.00 96.75 238 ILE A CA 1
ATOM 1904 C C . ILE A 1 238 ? -1.306 -4.764 -22.685 1.00 96.75 238 ILE A C 1
ATOM 1906 O O . ILE A 1 238 ? -2.347 -5.409 -22.831 1.00 96.75 238 ILE A O 1
ATOM 1910 N N . LYS A 1 239 ? -1.123 -3.948 -21.658 1.00 96.06 239 LYS A N 1
ATOM 1911 C CA . LYS A 1 239 ? -2.119 -3.708 -20.627 1.00 96.06 239 LYS A CA 1
ATOM 1912 C C . LYS A 1 239 ? -2.173 -2.236 -20.267 1.00 96.06 239 LYS A C 1
ATOM 1914 O O . LYS A 1 239 ? -1.123 -1.616 -20.151 1.00 96.06 239 LYS A O 1
ATOM 1919 N N . ARG A 1 240 ? -3.380 -1.730 -19.996 1.00 96.62 240 ARG A N 1
ATOM 1920 C CA . ARG A 1 240 ? -3.610 -0.438 -19.347 1.00 96.62 240 ARG A CA 1
ATOM 1921 C C . ARG A 1 240 ? -4.161 -0.647 -17.935 1.00 96.62 240 ARG A C 1
ATOM 1923 O O . ARG A 1 240 ? -5.067 -1.457 -17.746 1.00 96.62 240 ARG A O 1
ATOM 1930 N N . VAL A 1 241 ? -3.600 0.044 -16.948 1.00 95.81 241 VAL A N 1
ATOM 1931 C CA . VAL A 1 241 ? -3.957 -0.096 -15.524 1.00 95.81 241 VAL A CA 1
ATOM 1932 C C . VAL A 1 241 ? -3.930 1.262 -14.831 1.00 95.81 241 VAL A C 1
ATOM 1934 O O . VAL A 1 241 ? -3.081 2.096 -15.129 1.00 95.81 241 VAL A O 1
ATOM 1937 N N . GLU A 1 242 ? -4.869 1.501 -13.924 1.00 95.38 242 GLU A N 1
ATOM 1938 C CA . GLU A 1 242 ? -4.951 2.746 -13.151 1.00 95.38 242 GLU A CA 1
ATOM 1939 C C . GLU A 1 242 ? -4.006 2.727 -11.948 1.00 95.38 242 GLU A C 1
ATOM 1941 O O . GLU A 1 242 ? -3.839 1.691 -11.304 1.00 95.38 242 GLU A O 1
ATOM 1946 N N . ARG A 1 243 ? -3.446 3.890 -11.589 1.00 94.81 243 ARG A N 1
ATOM 1947 C CA . ARG A 1 243 ? -2.579 4.050 -10.408 1.00 94.81 243 ARG A CA 1
ATOM 1948 C C . ARG A 1 243 ? -3.224 3.549 -9.120 1.00 94.81 243 ARG A C 1
ATOM 1950 O O . ARG A 1 243 ? -2.547 2.934 -8.299 1.00 94.81 243 ARG A O 1
ATOM 1957 N N . LYS A 1 244 ? -4.526 3.790 -8.954 1.00 93.69 244 LYS A N 1
ATOM 1958 C CA . LYS A 1 244 ? -5.285 3.441 -7.744 1.00 93.69 244 LYS A CA 1
ATOM 1959 C C . LYS A 1 244 ? -5.205 1.953 -7.383 1.00 93.69 244 LYS A C 1
ATOM 1961 O O . LYS A 1 244 ? -5.276 1.599 -6.208 1.00 93.69 244 LYS A O 1
ATOM 1966 N N . GLU A 1 245 ? -4.987 1.084 -8.371 1.00 93.44 245 GLU A N 1
ATOM 1967 C CA . GLU A 1 245 ? -4.786 -0.356 -8.177 1.00 93.44 245 GLU A CA 1
ATOM 1968 C C . GLU A 1 245 ? -3.501 -0.688 -7.392 1.00 93.44 245 GLU A C 1
ATOM 1970 O O . GLU A 1 245 ? -3.350 -1.804 -6.892 1.00 93.44 245 GLU A O 1
ATOM 1975 N N . PHE A 1 246 ? -2.575 0.267 -7.273 1.00 93.56 246 PHE A N 1
ATOM 1976 C CA . PHE A 1 246 ? -1.299 0.131 -6.565 1.00 93.56 246 PHE A CA 1
ATOM 1977 C C . PHE A 1 246 ? -1.302 0.774 -5.178 1.00 93.56 246 PHE A C 1
ATOM 1979 O O . PHE A 1 246 ? -0.245 0.882 -4.554 1.00 93.56 246 PHE A O 1
ATO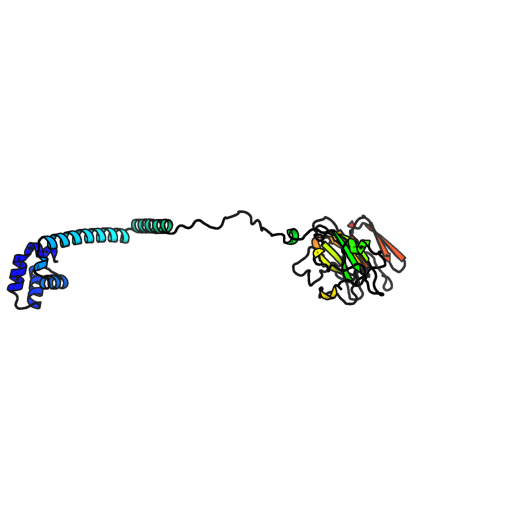M 1986 N N . THR A 1 247 ? -2.478 1.168 -4.681 1.00 92.38 247 THR A N 1
ATOM 1987 C CA . THR A 1 247 ? -2.642 1.657 -3.308 1.00 92.38 247 THR A CA 1
ATOM 1988 C C . THR A 1 247 ? -2.096 0.614 -2.322 1.00 92.38 247 THR A C 1
ATOM 1990 O O . THR A 1 247 ? -2.417 -0.577 -2.435 1.00 92.38 247 THR A O 1
ATOM 1993 N N . PRO A 1 248 ? -1.246 1.014 -1.361 1.00 90.44 248 PRO A N 1
ATOM 1994 C CA . PRO A 1 248 ? -0.550 0.074 -0.501 1.00 90.44 248 PRO A CA 1
ATOM 1995 C C . PRO A 1 248 ? -1.509 -0.683 0.415 1.00 90.44 248 PRO A C 1
ATOM 1997 O O . PRO A 1 248 ? -2.410 -0.122 1.032 1.00 90.44 248 PRO A O 1
ATOM 2000 N N . TRP A 1 249 ? -1.263 -1.983 0.556 1.00 87.75 249 TRP A N 1
ATOM 2001 C CA . TRP A 1 249 ? -1.942 -2.832 1.531 1.00 87.75 249 TRP A CA 1
ATOM 2002 C C . TRP A 1 249 ? -1.051 -3.070 2.751 1.00 87.75 249 TRP A C 1
ATOM 2004 O O . TRP A 1 249 ? 0.167 -2.946 2.656 1.00 87.75 249 TRP A O 1
ATOM 2014 N N . ARG A 1 250 ? -1.613 -3.526 3.878 1.00 89.69 250 ARG A N 1
ATOM 2015 C CA . ARG A 1 250 ? -0.889 -3.789 5.148 1.00 89.69 250 ARG A CA 1
ATOM 2016 C C . ARG A 1 250 ? 0.398 -4.630 5.034 1.00 89.69 250 ARG A C 1
ATOM 2018 O O . ARG A 1 250 ? 1.208 -4.642 5.952 1.00 89.69 250 ARG A O 1
ATOM 2025 N N . THR A 1 251 ? 0.577 -5.378 3.944 1.00 92.25 251 THR A N 1
ATOM 2026 C CA . THR A 1 251 ? 1.745 -6.236 3.682 1.00 92.25 251 THR A CA 1
ATOM 2027 C C . THR A 1 251 ? 2.836 -5.576 2.837 1.00 92.25 251 THR A C 1
ATOM 2029 O O . THR A 1 251 ? 3.798 -6.258 2.492 1.00 92.25 251 THR A O 1
ATOM 2032 N N . TYR A 1 252 ? 2.721 -4.289 2.492 1.00 93.88 252 TYR A N 1
ATOM 2033 C CA . TYR A 1 252 ? 3.658 -3.610 1.584 1.00 93.88 252 TYR A CA 1
ATOM 2034 C C . TYR A 1 252 ? 5.125 -3.706 2.030 1.00 93.88 252 TYR A C 1
ATOM 2036 O O . TYR A 1 252 ? 6.030 -3.744 1.201 1.00 93.88 252 TYR A O 1
ATOM 2044 N N . ARG A 1 253 ? 5.371 -3.804 3.345 1.00 93.44 253 ARG A N 1
ATOM 2045 C CA . ARG A 1 253 ? 6.724 -3.930 3.900 1.00 93.44 253 ARG A CA 1
ATOM 2046 C C . ARG A 1 253 ? 7.425 -5.232 3.530 1.00 93.44 253 ARG A C 1
ATOM 2048 O O . ARG A 1 253 ? 8.650 -5.262 3.580 1.00 93.44 253 ARG A O 1
ATOM 2055 N N . SER A 1 254 ? 6.678 -6.290 3.220 1.00 94.38 254 SER A N 1
ATOM 2056 C CA . SER A 1 254 ? 7.232 -7.629 2.996 1.00 94.38 254 SER A CA 1
ATOM 2057 C C . SER A 1 254 ? 6.858 -8.264 1.664 1.00 94.38 254 SER A C 1
ATOM 2059 O O . SER A 1 254 ? 7.436 -9.292 1.299 1.00 94.38 254 SER A O 1
ATOM 2061 N N . LYS A 1 255 ? 5.904 -7.684 0.929 1.00 94.62 255 LYS A N 1
ATOM 2062 C CA . LYS A 1 255 ? 5.414 -8.221 -0.343 1.00 94.62 255 LYS A CA 1
ATOM 2063 C C . LYS A 1 255 ? 5.214 -7.129 -1.382 1.00 94.62 255 LYS A C 1
ATOM 2065 O O . LYS A 1 255 ? 4.648 -6.081 -1.080 1.00 94.62 255 LYS A O 1
ATOM 2070 N N . SER A 1 256 ? 5.605 -7.437 -2.612 1.00 94.94 256 SER A N 1
ATOM 2071 C CA . SER A 1 256 ? 5.222 -6.686 -3.804 1.00 94.94 256 SER A CA 1
ATOM 2072 C C . SER A 1 256 ? 3.816 -7.079 -4.279 1.00 94.94 256 SER A C 1
ATOM 2074 O O . SER A 1 256 ? 3.284 -8.133 -3.912 1.00 94.94 256 SER A O 1
ATOM 2076 N N . VAL A 1 257 ? 3.198 -6.225 -5.093 1.00 94.94 257 VAL A N 1
ATOM 2077 C CA . VAL A 1 257 ? 1.866 -6.439 -5.681 1.00 94.94 257 VAL A CA 1
ATOM 2078 C C . VAL A 1 257 ? 2.022 -6.750 -7.167 1.00 94.94 257 VAL A C 1
ATOM 2080 O O . VAL A 1 257 ? 2.851 -6.156 -7.838 1.00 94.94 257 VAL A O 1
ATOM 2083 N N . LYS A 1 258 ? 1.233 -7.673 -7.723 1.00 94.56 258 LYS A N 1
ATOM 2084 C CA . LYS A 1 258 ? 1.251 -7.940 -9.172 1.00 94.56 258 LYS A CA 1
ATOM 2085 C C . LYS A 1 258 ? 0.572 -6.803 -9.938 1.00 94.56 258 LYS A C 1
ATOM 2087 O O . LYS A 1 258 ? -0.576 -6.504 -9.626 1.00 94.56 258 LYS A O 1
ATOM 2092 N N . TYR A 1 259 ? 1.232 -6.251 -10.959 1.00 94.69 259 TYR A N 1
ATOM 2093 C CA . TYR A 1 259 ? 0.636 -5.311 -11.925 1.00 94.69 259 TYR A CA 1
ATOM 2094 C C . TYR A 1 259 ? 0.440 -5.909 -13.324 1.00 94.69 259 TYR A C 1
ATOM 2096 O O . TYR A 1 259 ? -0.329 -5.364 -14.120 1.00 94.69 259 TYR A O 1
ATOM 2104 N N . ALA A 1 260 ? 1.081 -7.039 -13.625 1.00 94.31 260 ALA A N 1
ATOM 2105 C CA . ALA A 1 260 ? 0.884 -7.782 -14.862 1.00 94.31 260 ALA A CA 1
ATOM 2106 C C . ALA A 1 260 ? 0.994 -9.291 -14.612 1.00 94.31 260 ALA A C 1
ATOM 2108 O O . ALA A 1 260 ? 1.811 -9.750 -13.810 1.00 94.31 260 ALA A O 1
ATOM 2109 N N . LYS A 1 261 ? 0.154 -10.068 -15.302 1.00 93.94 261 LYS A N 1
ATOM 2110 C CA . LYS A 1 261 ? 0.260 -11.528 -15.335 1.00 93.94 261 LYS A CA 1
ATOM 2111 C C . LYS A 1 261 ? 1.038 -11.936 -16.582 1.00 93.94 261 LYS A C 1
ATOM 2113 O O . LYS A 1 261 ? 0.559 -11.713 -17.689 1.00 93.94 261 LYS A O 1
ATOM 2118 N N . LEU A 1 262 ? 2.200 -12.542 -16.369 1.00 94.19 262 LEU A N 1
ATOM 2119 C CA . LEU A 1 262 ? 3.043 -13.099 -17.423 1.00 94.19 262 LEU A CA 1
ATOM 2120 C C . LEU A 1 262 ? 2.477 -14.434 -17.914 1.00 94.19 262 LEU A C 1
ATOM 2122 O O . LEU A 1 262 ? 1.791 -15.137 -17.161 1.00 94.19 262 LEU A O 1
ATOM 2126 N N . LYS A 1 263 ? 2.726 -14.753 -19.185 1.00 91.56 263 LYS A N 1
ATOM 2127 C CA . LYS A 1 263 ? 2.19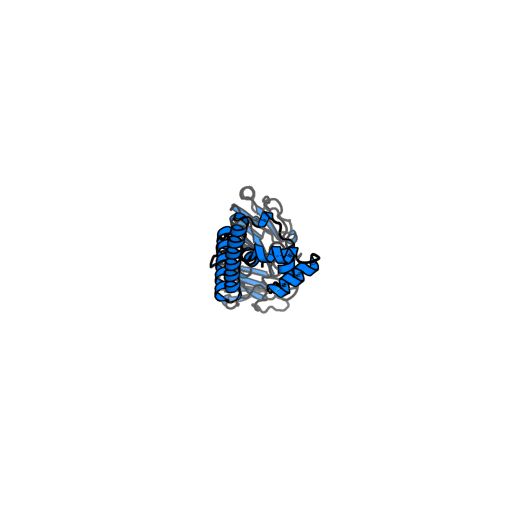9 -15.970 -19.812 1.00 91.56 263 LYS A CA 1
ATOM 2128 C C . LYS A 1 263 ? 2.889 -17.235 -19.294 1.00 91.56 263 LYS A C 1
ATOM 2130 O O . LYS A 1 263 ? 2.205 -18.201 -18.961 1.00 91.56 263 LYS A O 1
ATOM 2135 N N . ASP A 1 264 ? 4.213 -17.200 -19.233 1.00 91.75 264 ASP A N 1
ATOM 2136 C CA . ASP A 1 264 ? 5.101 -18.279 -18.806 1.00 91.75 264 ASP A CA 1
ATOM 2137 C C . ASP A 1 264 ? 6.457 -17.691 -18.364 1.00 91.75 264 ASP A C 1
ATOM 2139 O O . ASP A 1 264 ? 6.639 -16.473 -18.374 1.00 91.75 264 ASP A O 1
ATOM 2143 N N . ASP A 1 265 ? 7.398 -18.550 -17.967 1.00 89.50 265 ASP A N 1
ATOM 2144 C CA . ASP A 1 265 ? 8.701 -18.151 -17.414 1.00 89.50 265 ASP A CA 1
ATOM 2145 C C . ASP A 1 265 ? 9.653 -17.512 -18.447 1.00 89.50 265 ASP A C 1
ATOM 2147 O O . ASP A 1 265 ? 10.712 -17.005 -18.076 1.00 89.50 265 ASP A O 1
ATOM 2151 N N . THR A 1 266 ? 9.307 -17.538 -19.741 1.00 89.88 266 THR A N 1
ATOM 2152 C CA . THR A 1 266 ? 10.076 -16.868 -20.807 1.00 89.88 266 THR A CA 1
ATOM 2153 C C . THR A 1 266 ? 9.597 -15.441 -21.070 1.00 89.88 266 THR A C 1
ATOM 2155 O O . THR A 1 266 ? 10.283 -14.660 -21.738 1.00 89.88 266 THR A O 1
ATOM 2158 N N . ASP A 1 267 ? 8.425 -15.091 -20.540 1.00 93.88 267 ASP A N 1
ATOM 2159 C CA . ASP A 1 267 ? 7.824 -13.777 -20.678 1.00 93.88 267 ASP A CA 1
ATOM 2160 C C . ASP A 1 267 ? 8.327 -12.819 -19.591 1.00 93.88 267 ASP A C 1
ATOM 2162 O O . ASP A 1 267 ? 8.676 -13.211 -18.479 1.00 93.88 267 ASP A O 1
ATOM 2166 N N . GLN A 1 268 ? 8.358 -11.532 -19.909 1.00 95.69 268 GLN A N 1
ATOM 2167 C CA . GLN A 1 268 ? 8.751 -10.474 -18.981 1.00 95.69 268 GLN A CA 1
ATOM 2168 C C . GLN A 1 268 ? 8.199 -9.142 -19.462 1.00 95.69 268 GLN A C 1
ATOM 2170 O O . GLN A 1 268 ? 7.943 -8.955 -20.649 1.00 95.69 268 GLN A O 1
ATOM 2175 N N . ILE A 1 269 ? 8.060 -8.183 -18.560 1.00 97.12 269 ILE A N 1
ATOM 2176 C CA . ILE A 1 269 ? 7.762 -6.808 -18.937 1.00 97.12 269 ILE A CA 1
ATOM 2177 C C . ILE A 1 269 ? 9.013 -6.197 -19.567 1.00 97.12 269 ILE A C 1
ATOM 2179 O O . ILE A 1 269 ? 10.115 -6.326 -19.038 1.00 97.12 269 ILE A O 1
ATOM 2183 N N . VAL A 1 270 ? 8.837 -5.553 -20.718 1.00 95.62 270 VAL A N 1
ATOM 2184 C CA . VAL A 1 270 ? 9.907 -4.859 -21.452 1.00 95.62 270 VAL A CA 1
ATOM 2185 C C . VAL A 1 270 ? 9.766 -3.344 -21.363 1.00 95.62 270 VAL A C 1
ATOM 2187 O O . VAL A 1 270 ? 10.762 -2.628 -21.419 1.00 95.62 270 VAL A O 1
ATOM 2190 N N . ALA A 1 271 ? 8.542 -2.849 -21.178 1.00 95.00 271 ALA A N 1
ATOM 2191 C CA . ALA A 1 271 ? 8.266 -1.432 -21.016 1.00 95.00 271 ALA A CA 1
ATOM 2192 C C . ALA A 1 271 ? 7.076 -1.217 -20.083 1.00 95.00 271 ALA A C 1
ATOM 2194 O O . ALA A 1 271 ? 6.056 -1.899 -20.188 1.00 95.00 271 ALA A O 1
ATOM 2195 N N . VAL A 1 272 ? 7.205 -0.239 -19.193 1.00 96.44 272 VAL A N 1
ATOM 2196 C CA . VAL A 1 272 ? 6.127 0.258 -18.340 1.00 96.44 272 VAL A CA 1
ATOM 2197 C C . VAL A 1 272 ? 6.343 1.748 -18.114 1.00 96.44 272 VAL A C 1
ATOM 2199 O O . VAL A 1 272 ? 7.460 2.174 -17.826 1.00 96.44 272 VAL A O 1
ATOM 2202 N N . ALA A 1 273 ? 5.295 2.544 -18.303 1.00 94.31 273 ALA A N 1
ATOM 2203 C CA . ALA A 1 273 ? 5.345 3.990 -18.116 1.00 94.31 273 ALA A CA 1
ATOM 2204 C C . ALA A 1 273 ? 3.931 4.570 -17.945 1.00 94.31 273 ALA A C 1
ATOM 2206 O O . ALA A 1 273 ? 2.956 3.967 -18.413 1.00 94.31 273 ALA A O 1
ATOM 2207 N N . PRO A 1 274 ? 3.798 5.746 -17.305 1.00 94.94 274 PRO A N 1
ATOM 2208 C CA . PRO A 1 274 ? 2.548 6.489 -17.303 1.00 94.94 274 PRO A CA 1
ATOM 2209 C C . PRO A 1 274 ? 2.197 6.932 -18.726 1.00 94.94 274 PRO A C 1
ATOM 2211 O O . PRO A 1 274 ? 3.054 7.389 -19.488 1.00 94.94 274 PRO A O 1
ATOM 2214 N N . ILE A 1 275 ? 0.921 6.817 -19.076 1.00 94.56 275 ILE A N 1
ATOM 2215 C CA . ILE A 1 275 ? 0.384 7.259 -20.360 1.00 94.56 275 ILE A CA 1
ATOM 2216 C C . ILE A 1 275 ? 0.297 8.786 -20.335 1.00 94.56 275 ILE A C 1
ATOM 2218 O O . ILE A 1 275 ? -0.391 9.368 -19.499 1.00 94.56 275 ILE A O 1
ATOM 2222 N N . LYS A 1 276 ? 1.031 9.433 -21.245 1.00 91.25 276 LYS A N 1
ATOM 2223 C CA . LYS A 1 276 ? 1.055 10.899 -21.414 1.00 91.25 276 LYS A CA 1
ATOM 2224 C C . LYS A 1 276 ? 0.613 11.356 -22.802 1.00 91.25 276 LYS A C 1
ATOM 2226 O O . LYS A 1 276 ? 0.406 12.546 -23.005 1.00 91.25 276 LYS A O 1
ATOM 2231 N N . LEU A 1 277 ? 0.552 10.427 -23.750 1.00 90.50 277 LEU A N 1
ATOM 2232 C CA . LEU A 1 277 ? 0.231 10.650 -25.154 1.00 90.50 277 LEU A CA 1
ATOM 2233 C C . LEU A 1 277 ? -0.790 9.601 -25.592 1.00 90.50 277 LEU A C 1
ATOM 2235 O O . LEU A 1 277 ? -0.855 8.522 -25.000 1.00 90.50 277 LEU A O 1
ATOM 2239 N N . ASP A 1 278 ? -1.527 9.919 -26.649 1.00 92.00 278 ASP A N 1
ATOM 2240 C CA . ASP A 1 278 ? -2.633 9.085 -27.121 1.00 92.00 278 ASP A CA 1
ATOM 2241 C C . ASP A 1 278 ? -2.158 7.858 -27.902 1.00 92.00 278 ASP A C 1
ATOM 2243 O O . ASP A 1 278 ? -2.803 6.820 -27.861 1.00 92.00 278 ASP A O 1
ATOM 2247 N N . ASP A 1 279 ? -1.018 7.941 -28.589 1.00 95.00 279 ASP A N 1
ATOM 2248 C CA . ASP A 1 279 ? -0.507 6.841 -29.405 1.00 95.00 279 ASP A CA 1
ATOM 2249 C C . ASP A 1 279 ? 0.663 6.124 -28.738 1.00 95.00 279 ASP A C 1
ATOM 2251 O O . ASP A 1 279 ? 1.583 6.746 -28.197 1.00 95.00 279 ASP A O 1
ATOM 2255 N N . VAL A 1 280 ? 0.674 4.798 -28.871 1.00 94.31 280 VAL A N 1
ATOM 2256 C CA . VAL A 1 280 ? 1.807 3.947 -28.505 1.00 94.31 280 VAL A CA 1
ATOM 2257 C C . VAL A 1 280 ? 2.427 3.347 -29.761 1.00 94.31 280 VAL A C 1
ATOM 2259 O O . VAL A 1 280 ? 1.727 2.952 -30.695 1.00 94.31 280 VAL A O 1
ATOM 2262 N N . VAL A 1 281 ? 3.758 3.283 -29.787 1.00 95.31 281 VAL A N 1
ATOM 2263 C CA . VAL A 1 281 ? 4.519 2.612 -30.845 1.00 95.31 281 VAL A CA 1
ATOM 2264 C C . VAL A 1 281 ? 5.261 1.439 -30.229 1.00 95.31 281 VAL A C 1
ATOM 2266 O O . VAL A 1 281 ? 6.063 1.616 -29.314 1.00 95.31 281 VAL A O 1
ATOM 2269 N N . LEU A 1 282 ? 4.993 0.244 -30.742 1.00 94.69 282 LEU A N 1
ATOM 2270 C CA . LEU A 1 282 ? 5.724 -0.971 -30.414 1.00 94.69 282 LEU A CA 1
ATOM 2271 C C . LEU A 1 282 ? 6.671 -1.286 -31.564 1.00 94.69 282 LEU A C 1
ATOM 2273 O O . LEU A 1 282 ? 6.258 -1.227 -32.722 1.00 94.69 282 LEU A O 1
ATOM 2277 N N . VAL A 1 283 ? 7.919 -1.615 -31.245 1.00 96.00 283 VAL A N 1
ATOM 2278 C CA . VAL A 1 283 ? 8.943 -2.001 -32.219 1.00 96.00 283 VAL A CA 1
ATOM 2279 C C . VAL A 1 283 ? 9.527 -3.330 -31.773 1.00 96.00 283 VAL A C 1
ATOM 2281 O O . VAL A 1 283 ? 10.021 -3.418 -30.650 1.00 96.00 283 VAL A O 1
ATOM 2284 N N . SER A 1 284 ? 9.444 -4.342 -32.632 1.00 95.12 284 SER A N 1
ATOM 2285 C CA . SER A 1 284 ? 10.019 -5.655 -32.363 1.00 95.12 284 SER A CA 1
ATOM 2286 C C . SER A 1 284 ? 11.513 -5.692 -32.669 1.00 95.12 284 SER A C 1
ATOM 2288 O O . SER A 1 284 ? 12.042 -4.844 -33.400 1.00 95.12 284 SER A O 1
ATOM 2290 N N . GLN A 1 285 ? 12.202 -6.701 -32.142 1.00 93.44 285 GLN A N 1
ATOM 2291 C CA . GLN A 1 285 ? 13.618 -6.935 -32.417 1.00 93.44 285 GLN A CA 1
ATOM 2292 C C . GLN A 1 285 ? 13.914 -7.056 -33.923 1.00 93.44 285 GLN A C 1
ATOM 2294 O O . GLN A 1 285 ? 14.936 -6.546 -34.388 1.00 93.44 285 GLN A O 1
ATOM 2299 N N . ASN A 1 286 ? 13.012 -7.666 -34.697 1.00 93.94 286 ASN A N 1
ATOM 2300 C CA . ASN A 1 286 ? 13.161 -7.823 -36.148 1.00 93.94 286 ASN A CA 1
ATOM 2301 C C . ASN A 1 286 ? 12.759 -6.577 -36.962 1.00 93.94 286 ASN A C 1
ATOM 2303 O O . ASN A 1 286 ? 12.721 -6.627 -38.194 1.00 93.94 286 ASN A O 1
ATOM 2307 N N . GLY A 1 287 ? 12.476 -5.452 -36.300 1.00 93.25 287 GLY A N 1
ATOM 2308 C CA . GLY A 1 287 ? 12.209 -4.165 -36.943 1.00 93.25 287 GLY A CA 1
ATOM 2309 C C . GLY A 1 287 ? 10.771 -3.980 -37.430 1.00 93.25 287 GLY A C 1
ATOM 2310 O O . GLY A 1 287 ? 10.508 -3.049 -38.194 1.00 93.25 287 GLY A O 1
ATOM 2311 N N . TYR A 1 288 ? 9.828 -4.824 -36.999 1.00 94.25 288 TYR A N 1
ATOM 2312 C CA . TYR A 1 288 ? 8.409 -4.578 -37.245 1.00 94.25 288 TYR A CA 1
ATOM 2313 C C . TYR A 1 288 ? 7.895 -3.529 -36.266 1.00 94.25 288 TYR A C 1
ATOM 2315 O O . TYR A 1 288 ? 8.164 -3.597 -35.070 1.00 94.25 288 TYR A O 1
ATOM 2323 N N . ALA A 1 289 ? 7.131 -2.564 -36.771 1.00 95.12 289 ALA A N 1
ATOM 2324 C CA . ALA A 1 289 ? 6.542 -1.517 -35.954 1.00 95.12 289 ALA A CA 1
ATOM 2325 C C . ALA A 1 289 ? 5.018 -1.542 -36.052 1.00 95.12 289 ALA A C 1
ATOM 2327 O O . ALA A 1 289 ? 4.453 -1.721 -37.133 1.00 95.12 289 ALA A O 1
ATOM 2328 N N . LEU A 1 290 ? 4.361 -1.322 -34.920 1.00 94.75 290 LEU A N 1
ATOM 2329 C CA . LEU A 1 290 ? 2.921 -1.140 -34.831 1.00 94.75 290 LEU A CA 1
ATOM 2330 C C . LEU A 1 290 ? 2.641 0.138 -34.046 1.00 94.75 290 LEU A C 1
ATOM 2332 O O . LEU A 1 290 ? 3.171 0.323 -32.952 1.00 94.75 290 LEU A O 1
ATOM 2336 N N . ARG A 1 291 ? 1.789 0.998 -34.602 1.00 96.00 291 ARG A N 1
ATOM 2337 C CA . ARG A 1 291 ? 1.273 2.195 -33.938 1.00 96.00 291 ARG A CA 1
ATOM 2338 C C . ARG A 1 291 ? -0.240 2.101 -33.866 1.00 96.00 291 ARG A C 1
ATOM 2340 O O . ARG A 1 291 ? -0.870 1.822 -34.883 1.00 96.00 291 ARG A O 1
ATOM 2347 N N . PHE A 1 292 ? -0.792 2.357 -32.693 1.00 96.12 292 PHE A N 1
ATOM 2348 C CA . PHE A 1 292 ? -2.232 2.411 -32.459 1.00 96.12 292 PHE A CA 1
ATOM 2349 C C . PHE A 1 292 ? -2.527 3.356 -31.298 1.00 96.12 292 PHE A C 1
ATOM 2351 O O . PHE A 1 292 ? -1.624 3.714 -30.530 1.00 96.12 292 PHE A O 1
ATOM 2358 N N . ASN A 1 293 ? -3.791 3.749 -31.181 1.00 97.12 293 ASN A N 1
ATOM 2359 C CA . ASN A 1 293 ? -4.229 4.611 -30.101 1.00 97.12 293 ASN A CA 1
ATOM 2360 C C . ASN A 1 293 ? -4.376 3.790 -28.809 1.00 97.12 293 ASN A C 1
ATOM 2362 O O . ASN A 1 293 ? -4.994 2.725 -28.797 1.00 97.12 293 ASN A O 1
ATOM 2366 N N . ILE A 1 294 ? -3.821 4.273 -27.700 1.00 96.06 294 ILE A N 1
ATOM 2367 C CA . ILE A 1 294 ? -3.814 3.577 -26.409 1.00 96.06 294 ILE A CA 1
ATOM 2368 C C . ILE A 1 294 ? -5.224 3.352 -25.844 1.00 96.06 294 ILE A C 1
ATOM 2370 O O . ILE A 1 294 ? -5.416 2.465 -25.010 1.00 96.06 294 ILE A O 1
ATOM 2374 N N . GLU A 1 295 ? -6.225 4.111 -26.297 1.00 95.06 295 GLU A N 1
ATOM 2375 C CA . GLU A 1 295 ? -7.625 3.916 -25.921 1.00 95.06 295 GLU A CA 1
ATOM 2376 C C . GLU A 1 295 ? -8.217 2.609 -26.455 1.00 95.06 295 GLU A C 1
ATOM 2378 O O . GLU A 1 295 ? -9.133 2.075 -25.828 1.00 95.06 295 GLU A O 1
ATOM 2383 N N . GLU A 1 296 ? -7.651 2.037 -27.525 1.00 95.19 296 GLU A N 1
ATOM 2384 C CA . GLU A 1 296 ? -8.022 0.705 -28.024 1.00 95.19 296 GLU A CA 1
ATOM 2385 C C . GLU A 1 296 ? -7.703 -0.404 -27.002 1.00 95.19 296 GLU A C 1
ATOM 2387 O O . GLU A 1 296 ? -8.284 -1.491 -27.043 1.00 95.19 296 GLU A O 1
ATOM 2392 N N . VAL A 1 297 ? -6.805 -0.134 -26.045 1.00 96.19 297 VAL A N 1
ATOM 2393 C CA . VAL A 1 297 ? -6.455 -1.060 -24.964 1.00 96.19 297 VAL A CA 1
ATOM 2394 C C . VAL A 1 297 ? -7.376 -0.824 -23.767 1.00 96.19 297 VAL A C 1
ATOM 2396 O O . VAL A 1 297 ? -7.333 0.246 -23.148 1.00 96.19 297 VAL A O 1
ATOM 2399 N N . PRO A 1 298 ? -8.187 -1.810 -23.347 1.00 95.62 298 PRO A N 1
ATOM 2400 C CA . PRO A 1 298 ? -9.070 -1.633 -22.202 1.00 95.62 298 PRO A CA 1
ATOM 2401 C C . PRO A 1 298 ? -8.271 -1.438 -20.908 1.00 95.62 298 PRO A C 1
ATOM 2403 O O . PRO A 1 298 ? -7.231 -2.066 -20.692 1.00 95.62 298 PRO A O 1
ATOM 2406 N N . VAL A 1 299 ? -8.786 -0.581 -20.024 1.00 95.94 299 VAL A N 1
ATOM 2407 C CA . VAL A 1 299 ? -8.303 -0.493 -18.641 1.00 95.94 299 VAL A CA 1
ATOM 2408 C C . VAL A 1 299 ? -8.717 -1.767 -17.909 1.00 95.94 299 VAL A C 1
ATOM 2410 O O . VAL A 1 299 ? -9.889 -2.141 -17.911 1.00 95.94 299 VAL A O 1
ATOM 2413 N N . VAL A 1 300 ? -7.760 -2.446 -17.284 1.00 96.19 300 VAL A N 1
ATOM 2414 C CA . VAL A 1 300 ? -7.984 -3.701 -16.557 1.00 96.19 300 VAL A CA 1
ATOM 2415 C C . VAL A 1 300 ? -7.245 -3.696 -15.217 1.00 96.19 300 VAL A C 1
ATOM 2417 O O . VAL A 1 300 ? -6.206 -3.057 -15.063 1.00 96.19 300 VAL A O 1
ATOM 2420 N N . GLY A 1 301 ? -7.757 -4.455 -14.245 1.00 93.75 301 GLY A N 1
ATOM 2421 C CA . GLY A 1 301 ? -7.184 -4.512 -12.895 1.00 93.75 301 GLY A CA 1
ATOM 2422 C C . GLY A 1 301 ? -5.788 -5.140 -12.832 1.00 93.75 301 GLY A C 1
ATOM 2423 O O . GLY A 1 301 ? -5.358 -5.860 -13.741 1.00 93.75 301 GLY A O 1
ATOM 2424 N N . ALA A 1 302 ? -5.075 -4.934 -11.723 1.00 92.12 302 ALA A N 1
ATOM 2425 C CA . ALA A 1 302 ? -3.643 -5.241 -11.574 1.00 92.12 302 ALA A CA 1
ATOM 2426 C C . ALA A 1 302 ? -3.244 -6.702 -11.886 1.00 92.12 302 ALA A C 1
ATOM 2428 O O . ALA A 1 302 ? -2.169 -6.961 -12.420 1.00 92.12 302 ALA A O 1
ATOM 2429 N N . LYS A 1 303 ? -4.136 -7.675 -11.672 1.00 92.62 303 LYS A N 1
ATOM 2430 C CA . LYS A 1 303 ? -3.858 -9.110 -11.902 1.00 92.62 303 LYS A CA 1
ATOM 2431 C C . LYS A 1 303 ? -4.171 -9.618 -13.317 1.00 92.62 303 LYS A C 1
ATOM 2433 O O . LYS A 1 303 ? -3.916 -10.786 -13.608 1.00 92.62 303 LYS A O 1
ATOM 2438 N N . ALA A 1 304 ? -4.739 -8.785 -14.188 1.00 93.06 304 ALA A N 1
ATOM 2439 C CA . ALA A 1 304 ? -5.039 -9.166 -15.568 1.00 93.06 304 ALA A CA 1
ATOM 2440 C C . ALA A 1 304 ? -3.765 -9.292 -16.425 1.00 93.06 304 ALA A C 1
ATOM 2442 O O . ALA A 1 304 ? -2.773 -8.606 -16.164 1.00 93.06 304 ALA A O 1
ATOM 2443 N N . ALA A 1 305 ? -3.821 -10.137 -17.460 1.00 90.62 305 ALA A N 1
ATOM 2444 C CA . ALA A 1 305 ? -2.742 -10.316 -18.439 1.00 90.62 305 ALA A CA 1
ATOM 2445 C C . ALA A 1 305 ? -2.695 -9.200 -19.502 1.00 90.62 305 ALA A C 1
ATOM 2447 O O . ALA A 1 305 ? -1.636 -8.927 -20.051 1.00 90.62 305 ALA A O 1
ATOM 2448 N N . GLY A 1 306 ? -3.821 -8.522 -19.750 1.00 93.31 306 GLY A N 1
ATOM 2449 C CA . GLY A 1 306 ? -3.950 -7.546 -20.833 1.00 93.31 306 GLY A CA 1
ATOM 2450 C C . GLY A 1 306 ? -4.499 -8.172 -22.115 1.00 93.31 306 GLY A C 1
ATOM 2451 O O . GLY A 1 306 ? -5.180 -9.199 -22.065 1.00 93.31 306 GLY A O 1
ATOM 2452 N N . VAL A 1 307 ? -4.232 -7.522 -23.245 1.00 95.44 307 VAL A N 1
ATOM 2453 C CA . VAL A 1 307 ? -4.643 -7.941 -24.591 1.00 95.44 307 VAL A CA 1
ATOM 2454 C C . VAL A 1 307 ? -3.422 -8.057 -25.500 1.00 95.44 307 VAL A C 1
ATOM 2456 O O . VAL A 1 307 ? -2.377 -7.462 -25.241 1.00 95.44 307 VAL A O 1
ATOM 2459 N N . LYS A 1 308 ? -3.545 -8.804 -26.598 1.00 95.25 308 LYS A N 1
ATOM 2460 C CA . LYS A 1 308 ? -2.463 -8.929 -27.576 1.00 95.25 308 LYS A CA 1
ATOM 2461 C C . LYS A 1 308 ? -2.345 -7.641 -28.391 1.00 95.25 308 LYS A C 1
ATOM 2463 O O . LYS A 1 308 ? -3.289 -7.280 -29.084 1.00 95.25 308 LYS A O 1
ATOM 2468 N N . ALA A 1 309 ? -1.189 -6.989 -28.318 1.00 94.38 309 ALA A N 1
ATOM 2469 C CA . ALA A 1 309 ? -0.891 -5.774 -29.071 1.00 94.38 309 ALA A CA 1
ATOM 2470 C C . ALA A 1 309 ? -0.259 -6.105 -30.421 1.00 94.38 309 ALA A C 1
ATOM 2472 O O . ALA A 1 309 ? -0.727 -5.668 -31.463 1.00 94.38 309 ALA A O 1
ATOM 2473 N N . MET A 1 310 ? 0.795 -6.922 -30.397 1.00 93.62 310 MET A N 1
ATOM 2474 C CA . MET A 1 310 ? 1.575 -7.276 -31.577 1.00 93.62 310 MET A CA 1
ATOM 2475 C C . MET A 1 310 ? 1.586 -8.794 -31.758 1.00 93.62 310 MET A C 1
ATOM 2477 O O . MET A 1 310 ? 1.714 -9.561 -30.801 1.00 93.62 310 MET A O 1
ATOM 2481 N N . ASN A 1 311 ? 1.421 -9.247 -33.002 1.00 92.38 311 ASN A N 1
ATOM 2482 C CA . ASN A 1 311 ? 1.604 -10.650 -33.351 1.00 92.38 311 ASN A CA 1
ATOM 2483 C C . ASN A 1 311 ? 3.057 -10.897 -33.755 1.00 92.38 311 ASN A C 1
ATOM 2485 O O . ASN A 1 311 ? 3.430 -10.646 -34.897 1.00 92.38 311 ASN A O 1
ATOM 2489 N N . LEU A 1 312 ? 3.850 -11.371 -32.799 1.00 91.88 312 LEU A N 1
ATOM 2490 C CA . LEU A 1 312 ? 5.253 -11.721 -32.990 1.00 91.88 312 LEU A CA 1
ATOM 2491 C C . LEU A 1 312 ? 5.381 -13.124 -33.602 1.00 91.88 312 LEU A C 1
ATOM 2493 O O . LEU A 1 312 ? 4.559 -14.007 -33.333 1.00 91.88 312 LEU A O 1
ATOM 2497 N N . LYS A 1 313 ? 6.401 -13.315 -34.442 1.00 90.19 313 LYS A N 1
ATOM 2498 C CA . LYS A 1 313 ? 6.808 -14.640 -34.939 1.00 90.19 313 LYS A CA 1
ATOM 2499 C C . LYS A 1 313 ? 7.571 -15.394 -33.841 1.00 90.19 313 LYS A C 1
ATOM 2501 O O . LYS A 1 313 ? 7.929 -14.800 -32.832 1.00 90.19 313 LYS A O 1
ATOM 2506 N N . GLU A 1 314 ? 7.802 -16.696 -34.020 1.00 83.50 314 GLU A N 1
ATOM 2507 C CA . GLU A 1 314 ? 8.482 -17.536 -33.011 1.00 83.50 314 GLU A CA 1
ATOM 2508 C C . GLU A 1 314 ? 9.892 -17.040 -32.641 1.00 83.50 314 GLU A C 1
ATOM 2510 O O . GLU A 1 314 ? 10.371 -17.318 -31.545 1.00 83.50 314 GLU A O 1
ATOM 2515 N N . ASP A 1 315 ? 10.537 -16.289 -33.533 1.00 87.88 315 ASP A N 1
ATOM 2516 C CA . ASP A 1 315 ? 11.885 -15.738 -33.411 1.00 87.88 315 ASP A CA 1
ATOM 2517 C C . ASP A 1 315 ? 11.919 -14.216 -33.160 1.00 87.88 315 ASP A C 1
ATOM 2519 O O . ASP A 1 315 ? 12.971 -13.598 -33.320 1.00 87.88 315 ASP A O 1
ATOM 2523 N N . ASP A 1 316 ? 10.791 -13.597 -32.789 1.00 88.25 316 ASP A N 1
ATOM 2524 C CA . ASP A 1 316 ? 10.672 -12.145 -32.585 1.00 88.25 316 ASP A CA 1
ATOM 2525 C C . ASP A 1 316 ? 10.140 -11.795 -31.187 1.00 88.25 316 ASP A C 1
ATOM 2527 O O . ASP A 1 316 ? 9.367 -12.558 -30.597 1.00 88.25 316 ASP A O 1
ATOM 2531 N N . VAL A 1 317 ? 10.560 -10.642 -30.655 1.00 82.12 317 VAL A N 1
ATOM 2532 C CA . VAL A 1 317 ? 10.249 -10.157 -29.292 1.00 82.12 317 VAL A CA 1
ATOM 2533 C C . VAL A 1 317 ? 10.054 -8.650 -29.236 1.00 82.12 317 VAL A C 1
ATOM 2535 O O . VAL A 1 317 ? 10.629 -7.948 -30.100 1.00 82.12 317 VAL A O 1
#

Foldseek 3Di:
DVLVCLVVVVVLVVLCVVAPDLVRSLVSCCVVPVDDSVRSNCVSPDDPVCSDPVNSVVVVVVVVVVVVVVVLVCCLVVDVVSVVVVVVVVVVVVCVVDPDPDPDDDDPDPPPPPVVVLVVDDKDKWKWWAKFQAFIATEHPVLDVVDDPVLAADDPPIGTDDIDIDIQSKKKWWAKFAQWIAIDRRVPGHHDGRNHTGDHPVVFAVPQDNPITTADMDIGNDQPDQWWKWWAKQQQFIAIEGSNLLPDDPCSRYHTDGQADAPDPVMTTPDMDIDPDQKDWDAKPVGDIDIDGCVVWDYDHRYYHTGHHDRDDPPMD

Sequence (317 aa):
GLIRVISILDEVIALIRASENKADAKENLKVSYDFTEEQAEAIVTLQLYRLTNTDVVVLQEEEAELREKIAMLAAIIGDERTMYNLMKKELREVKKKFATPRLSSLEDTAKAIEIDTASLIAEEDTYVSVTKAGYIKRTSPRSFAASTLEEIGKRDDDRLIFVQSAKTTQHLLMFTSLGNVIYRPIHELADIRWKDIGEHLRQTITNFETNEEILYVEVLDQFDDATTYFAVTRLGQIKRVERKEFTPWRTYRSKSVKYAKLKDDTDQIVAVAPIKLDDVVLVSQNGYALRFNIEEVPVVGAKAAGVKAMNLKEDDV

Mean predicted aligned error: 14.64 Å

Nearest PDB structures (foldseek):
  1wp5-assembly1_A  TM=9.217E-01  e=5.010E-23  Geobacillus stearothermophilus
  1zi0-assembly2_B  TM=8.530E-01  e=1.594E-15  Escherichia coli
  6rkw-assembly1_C  TM=5.412E-01  e=5.385E-20  Escherichia coli K-12
  4g3n-assembly1_A  TM=8.299E-01  e=8.325E-14  Mycobacterium tuberculosis H37Rv
  5npk-assembly2_b  TM=8.792E-01  e=7.296E-05  Staphylococcus aureus subsp. aureus N315

Secondary structure (DSSP, 8-state):
-HHHHHTTHHHHHHHHHHSSSHHHHHHHHHHHH---HHHHHHHHT--GGGGSHHHHHHHHHHHHHHHHHHHHHHHHHH-HHHHHHHHHHHHHHHHHHS----SSPP-SS-------GGGGS---EEEEEEETT-EEEEE-HHHHHTS-GGG----TT--EEEEEEEETTSEEEEEETTSEEEEEEGGGS-B--TTS--EEGGGT-TT--TT--EEEEEEES-S-S--EEEEEETTSEEEEEEGGGGPPPTTTTT--EES---SSTT--EEEEEE--SSEEEEE-TTS-EEEEEGGGSPB--TT---EE-----TT--

Solvent-accessible surface area (backbone atoms only — not comparable to full-atom values): 18123 Å² total; per-residue (Å²): 95,70,74,61,42,67,80,43,44,71,62,53,51,51,50,46,71,72,33,92,45,76,68,50,28,31,50,51,41,27,75,76,68,71,41,51,73,71,40,24,52,55,56,75,69,54,58,80,78,62,71,38,75,67,48,49,49,51,53,51,53,50,49,52,52,50,52,51,51,49,54,53,52,49,49,37,75,74,30,70,67,53,35,52,50,50,52,53,50,53,55,50,51,51,47,68,77,67,67,70,81,79,90,71,84,89,70,101,60,87,74,74,77,67,74,56,70,70,78,75,54,74,79,43,76,30,33,40,38,36,29,28,74,33,34,36,26,24,22,50,54,69,47,45,74,74,52,60,87,84,56,49,26,66,58,92,95,49,47,81,75,44,75,47,82,44,44,31,78,24,34,36,45,38,33,31,25,76,22,34,34,39,60,45,53,41,64,76,41,56,81,42,55,41,60,47,65,50,53,53,50,63,83,48,25,76,79,57,57,95,88,44,33,48,74,37,70,50,78,42,84,68,49,86,53,95,50,34,32,39,39,31,34,42,77,26,28,32,33,26,32,55,44,55,72,67,58,83,54,100,53,38,73,42,40,60,44,57,56,35,42,68,90,52,95,88,42,32,44,75,46,60,48,72,65,87,64,63,66,46,76,49,70,35,75,82,70,51,73,51,74,49,54,53,79,80,47,64,77,44,61,34,71,43,58,58,46,82,71,46,91,67,55,99,90,42,68

pLDDT: mean 90.62, std 8.76, range [47.91, 97.94]

Organism: Streptococcus pneumoniae (NCBI:txid1313)